Protein AF-A0A251RS53-F1 (afdb_monomer)

Radius of gyration: 24.75 Å; Cα contacts (8 Å, |Δi|>4): 491; chains: 1; bounding box: 45×50×76 Å

Sequence (347 aa):
MSHSVKIYDTCIGCTHCVRACPTDVLEMIPWDGCKAKQIASAPRTEDCVGCKRCESACPTDFLSVRVYLWHETTRSMGSLIFFLPHKGNRVIRWYTICICMLKLLLTTYAFCYHFQLDDPLIQLVEDYKWINFFYFRWKLGIDGLSLGPVLLTGFITTLATLAAWPVTRDSLLFHFLMLAMYSGQIGSFSSRDLLLFFIMWELELILVYLLLSMWGGKKRLYSATKFILYTAGGSIFLLMGVLGVGLYGSNEPTLNFETSVNQSYPVALEIIFYIGFLIAFAVKLSILPLHTWLPDTHGEAHYSTCMLLAGILLKMGAYGLIRINMELLPHAHSIFSPWLMVVGTIQ

Secondary structure (DSSP, 8-state):
-EEEEEE-S-----SHHHHT-TT---EEEE-TTSTTSEEEE-S-GGG-----HHHHT-TT--EEEEEEPPP-----TTTHHHHS-SS-HHHHHHHHHHHHHHHHHHHHHHHHHT--TT--S-EEEEEEEEETTTTEEEEEEE-HHHHHHHHHHHHHHHHHHHHTTT--TTHHHHHHHHHHHHHHHHHHHHB-BHHHHHHHHHHHHHHHHHHHHHH--TTHHHHHHHHHHHHHHHHHHHHHHHHHHHTSS-SS---BHHHHHTS---HHHHHHHHHHHHHHHHHHHT-TTTTTHHHHHHHHS-HHHHHHIIIIIHHHHHHHIIIIIIII-HHHHHHHHHHHHHHHHH-

Solvent-accessible surface area (backbone atoms only — not comparable to full-atom values): 18810 Å² total; per-residue (Å²): 121,55,46,49,76,48,67,65,82,82,52,73,45,73,64,49,32,42,75,43,35,93,66,66,36,44,46,81,42,85,32,86,85,27,95,57,44,27,34,77,42,61,90,45,40,85,67,51,82,69,80,51,45,30,31,76,45,32,96,76,68,47,44,46,75,45,71,45,78,80,88,81,91,68,101,47,88,60,54,57,58,79,71,48,77,90,85,41,73,67,58,57,52,53,51,51,44,51,50,33,48,51,49,36,52,51,53,51,49,45,50,72,75,74,50,64,89,87,54,91,59,74,38,82,68,43,79,43,84,70,40,80,91,70,59,40,48,52,30,37,33,39,36,84,78,29,48,59,60,45,53,49,45,34,52,52,50,35,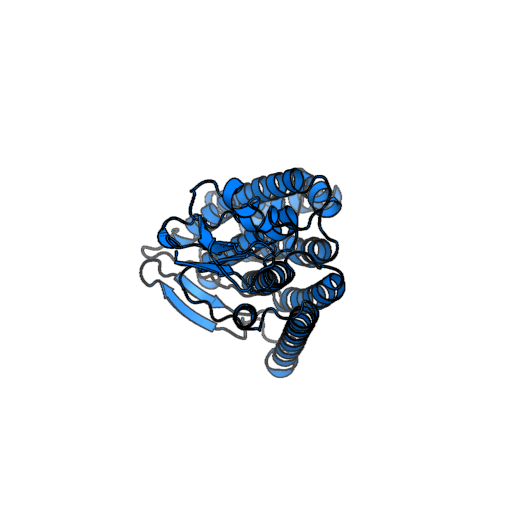52,22,53,59,63,42,65,82,60,70,77,64,40,68,60,54,54,45,41,53,49,53,32,52,50,18,54,46,40,40,52,24,37,45,14,49,62,52,26,49,53,21,51,50,53,28,51,56,36,51,37,53,52,24,49,74,57,24,50,94,58,12,61,62,29,26,54,48,39,50,53,51,47,53,58,19,43,52,32,35,50,51,30,45,51,51,58,17,54,53,96,46,99,61,52,50,45,40,45,76,63,50,45,75,49,90,68,59,68,73,59,36,40,53,38,42,52,28,39,46,48,23,25,30,37,50,49,38,39,89,85,50,32,74,49,52,64,50,38,56,73,21,30,37,69,34,57,31,47,47,46,68,67,39,54,33,50,52,17,51,50,43,42,48,56,49,38,44,60,49,32,48,71,44,34,66,70,47,45,66,58,52,51,54,55,62,72,76,107

Mean predicted aligned error: 12.7 Å

InterPro domains:
  IPR001750 NADH:quinone oxidoreductase/Mrp antiporter, transmembrane domain [PF00361] (191-346)
  IPR003918 NADH:ubiquinone oxidoreductase [PR01437] (197-216)
  IPR003918 NADH:ubiquinone oxidoreductase [PR01437] (227-251)
  IPR003918 NADH:ubiquinone oxidoreductase [PR01437] (299-323)
  IPR003918 NADH:ubiquinone oxidoreductase [PTHR43507] (77-347)
  IPR017491 Photosystem I protein PsaC [MF_01303] (1-81)
  IPR017491 Photosystem I protein PsaC [TIGR03048] (2-79)
  IPR017896 4Fe-4S ferredoxin-type, iron-sulphur binding domain [PS51379] (1-31)
  IPR017896 4Fe-4S ferredoxin-type, iron-sulphur binding domain [PS51379] (39-68)
  IPR017900 4Fe-4S ferredoxin, iron-sulphur binding, conserved site [PS00198] (48-59)

Nearest PDB structures (foldseek):
  7wg5-assembly1_D  TM=9.754E-01  e=1.021E-26  Arabidopsis thaliana
  7f9o-assembly1_O  TM=9.777E-01  e=3.824E-26  Hordeum vulgare subsp. spontaneum
  8qc1-assembly1_M  TM=9.518E-01  e=2.613E-14  Paracoccus denitrificans PD1222
  6z16-assembly1_d  TM=8.602E-01  e=1.342E-07  Anoxybacillus flavithermus WK1
  8e9h-assembly1_L  TM=8.439E-01  e=4.034E-07  Mycolicibacterium smegmatis MC2 155

Organism: Helianthus annuus (NCBI:txid4232)

Structure (mmCIF, N/CA/C/O backbone):
data_AF-A0A251RS53-F1
#
_entry.id   AF-A0A251RS53-F1
#
loop_
_atom_site.group_PDB
_atom_site.id
_atom_site.type_symbol
_atom_site.label_atom_id
_atom_site.label_alt_id
_atom_site.label_comp_id
_atom_site.label_asym_id
_atom_site.label_entity_id
_atom_site.label_seq_id
_atom_site.pdbx_PDB_ins_code
_atom_site.Cartn_x
_atom_site.Cartn_y
_atom_site.Cartn_z
_atom_site.occupancy
_atom_site.B_iso_or_equiv
_atom_site.auth_seq_id
_atom_site.auth_comp_id
_atom_site.auth_asym_id
_atom_site.auth_atom_id
_atom_site.pdbx_PDB_model_num
ATOM 1 N N . MET A 1 1 ? 4.124 21.639 23.884 1.00 52.28 1 MET A N 1
ATOM 2 C CA . MET A 1 1 ? 2.830 20.964 24.131 1.00 52.28 1 MET A CA 1
ATOM 3 C C . MET A 1 1 ? 2.092 21.805 25.153 1.00 52.28 1 MET A C 1
ATOM 5 O O . MET A 1 1 ? 2.733 22.213 26.109 1.00 52.28 1 MET A O 1
ATOM 9 N N . SER A 1 2 ? 0.819 22.146 24.944 1.00 48.88 2 SER A N 1
ATOM 10 C CA . SER A 1 2 ? 0.028 22.781 26.007 1.00 48.88 2 SER A CA 1
ATOM 11 C C . SER A 1 2 ? -0.882 21.731 26.635 1.00 48.88 2 SER A C 1
ATOM 13 O O . SER A 1 2 ? -1.549 20.963 25.936 1.00 48.88 2 SER A O 1
ATOM 15 N N . HIS A 1 3 ? -0.871 21.664 27.963 1.00 62.81 3 HIS A N 1
ATOM 16 C CA . HIS A 1 3 ? -1.687 20.737 28.73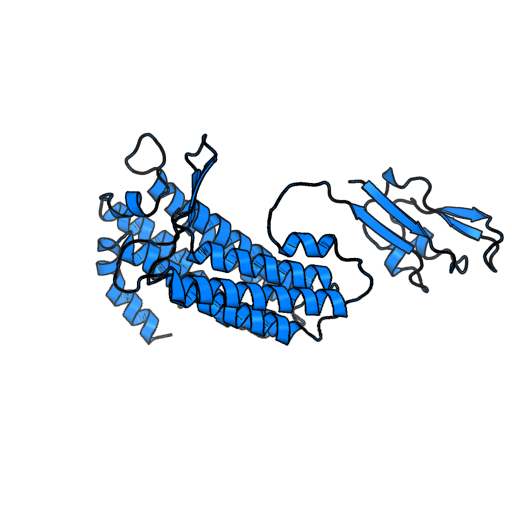4 1.00 62.81 3 HIS A CA 1
ATOM 17 C C . HIS A 1 3 ? -2.800 21.522 29.419 1.00 62.81 3 HIS A C 1
ATOM 19 O O . HIS A 1 3 ? -2.542 22.532 30.066 1.00 62.81 3 HIS A O 1
ATOM 25 N N . SER A 1 4 ? -4.047 21.074 29.280 1.00 64.00 4 SER A N 1
ATOM 26 C CA . SER A 1 4 ? -5.160 21.609 30.067 1.00 64.00 4 SER A CA 1
ATOM 27 C C . SER A 1 4 ? -5.698 20.512 30.968 1.00 64.00 4 SER A C 1
ATOM 29 O O . SER A 1 4 ? -6.183 19.491 30.467 1.00 64.00 4 SER A O 1
ATOM 31 N N . VAL A 1 5 ? -5.648 20.731 32.277 1.00 65.69 5 VAL A N 1
ATOM 32 C CA . VAL A 1 5 ? -6.309 19.873 33.258 1.00 65.69 5 VAL A CA 1
ATOM 33 C C . VAL A 1 5 ? -7.663 20.501 33.566 1.00 65.69 5 VAL A C 1
ATOM 35 O O . VAL A 1 5 ? -7.724 21.605 34.099 1.00 65.69 5 VAL A O 1
ATOM 38 N N . LYS A 1 6 ? -8.754 19.835 33.174 1.00 68.12 6 LYS A N 1
ATOM 39 C CA . LYS A 1 6 ? -10.113 20.268 33.529 1.00 68.12 6 LYS A CA 1
ATOM 40 C C . LYS A 1 6 ? -10.634 19.447 34.697 1.00 68.12 6 LYS A C 1
ATOM 42 O O . LYS A 1 6 ? -10.548 18.219 34.684 1.00 68.12 6 LYS A O 1
ATOM 47 N N . ILE A 1 7 ? -11.186 20.173 35.656 1.00 65.31 7 ILE A N 1
ATOM 48 C CA . ILE A 1 7 ? -11.676 19.729 36.956 1.00 65.31 7 ILE A CA 1
ATOM 49 C C . ILE A 1 7 ? -13.147 20.150 36.974 1.00 65.31 7 ILE A C 1
ATOM 51 O O . ILE A 1 7 ? -13.443 21.316 36.720 1.00 65.31 7 ILE A O 1
ATOM 55 N N . TYR A 1 8 ? -14.062 19.190 37.116 1.00 65.44 8 TYR A N 1
ATOM 56 C CA . TYR A 1 8 ? -15.508 19.455 37.095 1.00 65.44 8 TYR A CA 1
ATOM 57 C C . TYR A 1 8 ? -16.001 19.907 38.489 1.00 65.44 8 TYR A C 1
ATOM 59 O O . TYR A 1 8 ? -15.186 20.161 39.368 1.00 65.44 8 TYR A O 1
ATOM 67 N N . ASP A 1 9 ? -17.312 20.014 38.731 1.00 64.31 9 ASP A N 1
ATOM 68 C CA . ASP A 1 9 ? -17.852 20.385 40.060 1.00 64.31 9 ASP A CA 1
ATOM 69 C C . ASP A 1 9 ? -18.262 19.165 40.910 1.00 64.31 9 ASP A C 1
ATOM 71 O O . ASP A 1 9 ? -18.639 19.284 42.071 1.00 64.31 9 ASP A O 1
ATOM 75 N N . THR A 1 10 ? -18.163 17.953 40.357 1.00 66.88 10 THR A N 1
ATOM 76 C CA . THR A 1 10 ? -18.581 16.690 40.996 1.00 66.88 10 THR A CA 1
ATOM 77 C C . THR A 1 10 ? -17.500 16.049 41.878 1.00 66.88 10 THR A C 1
ATOM 79 O O . THR A 1 10 ? -17.530 14.843 42.129 1.00 66.88 10 THR A O 1
ATOM 82 N N . CYS A 1 11 ? -16.516 16.827 42.338 1.00 71.44 11 CYS A N 1
ATOM 83 C CA . CYS A 1 11 ? -15.416 16.312 43.151 1.00 71.44 11 CYS A CA 1
ATOM 84 C C . CYS A 1 11 ? -15.954 15.791 44.482 1.00 71.44 11 CYS A C 1
ATOM 86 O O . CYS A 1 11 ? -16.818 16.420 45.082 1.00 71.44 11 CYS A O 1
ATOM 88 N N . ILE A 1 12 ? -15.390 14.694 44.987 1.00 78.62 12 ILE A N 1
ATOM 89 C CA . ILE A 1 12 ? -15.683 14.186 46.339 1.00 78.62 12 ILE A CA 1
ATOM 90 C C . ILE A 1 12 ? -14.572 14.504 47.354 1.00 78.62 12 ILE A C 1
ATOM 92 O O . ILE A 1 12 ? -14.688 14.135 48.517 1.00 78.62 12 ILE A O 1
ATOM 96 N N . GLY A 1 13 ? -13.492 15.170 46.921 1.00 78.38 13 GLY A N 1
ATOM 97 C CA . GLY A 1 13 ? -12.364 15.592 47.764 1.00 78.38 13 GLY A CA 1
ATOM 98 C C . GLY A 1 13 ? -11.431 14.477 48.252 1.00 78.38 13 GLY A C 1
ATOM 99 O O . GLY A 1 13 ? -10.767 14.630 49.272 1.00 78.38 13 GLY A O 1
ATOM 100 N N . CYS A 1 14 ? -11.356 13.347 47.543 1.00 83.50 14 CYS A N 1
ATOM 101 C CA . CYS A 1 14 ? -10.359 12.303 47.808 1.00 83.50 14 CYS A CA 1
ATOM 102 C C . CYS A 1 14 ? -8.978 12.649 47.209 1.00 83.50 14 CYS A C 1
ATOM 104 O O . CYS A 1 14 ? -8.893 13.374 46.221 1.00 83.50 14 CYS A O 1
ATOM 106 N N . THR A 1 15 ? -7.896 12.050 47.720 1.00 86.81 15 THR A N 1
ATOM 107 C CA . THR A 1 15 ? -6.504 12.369 47.319 1.00 86.81 15 THR A CA 1
ATOM 108 C C . THR A 1 15 ? -5.893 11.428 46.268 1.00 86.81 15 THR A C 1
ATOM 110 O O . THR A 1 15 ? -4.706 11.529 45.960 1.00 86.81 15 THR A O 1
ATOM 113 N N . HIS A 1 16 ? -6.673 10.508 45.690 1.00 86.06 16 HIS A N 1
ATOM 114 C CA . HIS A 1 16 ? -6.159 9.478 44.772 1.00 86.06 16 HIS A CA 1
ATOM 115 C C . HIS A 1 16 ? -5.509 10.044 43.502 1.00 86.06 16 HIS A C 1
ATOM 117 O O . HIS A 1 16 ? -4.446 9.579 43.099 1.00 86.06 16 HIS A O 1
ATOM 123 N N . CYS A 1 17 ? -6.111 11.069 42.893 1.00 83.38 17 CYS A N 1
ATOM 124 C CA . CYS A 1 17 ? -5.587 11.695 41.677 1.00 83.38 17 CYS A CA 1
ATOM 125 C C . CYS A 1 17 ? -4.265 12.445 41.916 1.00 83.38 17 CYS A C 1
ATOM 127 O O . CYS A 1 17 ? -3.374 12.377 41.071 1.00 83.38 17 CYS A O 1
ATOM 129 N N . VAL A 1 18 ? -4.126 13.091 43.079 1.00 85.81 18 VAL A N 1
ATOM 130 C CA . VAL A 1 18 ? -2.899 13.774 43.519 1.00 85.81 18 VAL A CA 1
ATOM 131 C C . VAL A 1 18 ? -1.773 12.760 43.708 1.00 85.81 18 VAL A C 1
ATOM 133 O O . VAL A 1 18 ? -0.724 12.893 43.095 1.00 85.81 18 VAL A O 1
ATOM 136 N N . ARG A 1 19 ? -2.026 11.673 44.452 1.00 86.38 19 ARG A N 1
ATOM 137 C CA . ARG A 1 19 ? -1.026 10.616 44.705 1.00 86.38 19 ARG A CA 1
ATOM 138 C C . ARG A 1 19 ? -0.591 9.854 43.452 1.00 86.38 19 ARG A C 1
ATOM 140 O O . ARG A 1 19 ? 0.482 9.265 43.434 1.00 86.38 19 ARG A O 1
ATOM 147 N N . ALA A 1 20 ? -1.440 9.809 42.429 1.00 85.56 20 ALA A N 1
ATOM 148 C CA . ALA A 1 20 ? -1.143 9.133 41.171 1.00 85.56 20 ALA A CA 1
ATOM 149 C C . ALA A 1 20 ? -0.350 10.008 40.182 1.00 85.56 20 ALA A C 1
ATOM 151 O O . ALA A 1 20 ? 0.064 9.507 39.131 1.00 85.56 20 ALA A O 1
ATOM 152 N N . CYS A 1 21 ? -0.166 11.301 40.474 1.00 82.81 21 CYS A N 1
ATOM 153 C CA . CYS A 1 21 ? 0.574 12.217 39.618 1.00 82.81 21 CYS A CA 1
ATOM 154 C C . CYS A 1 21 ? 2.086 11.979 39.775 1.00 82.81 21 CYS A C 1
ATOM 156 O O . CYS A 1 21 ? 2.607 12.156 40.866 1.00 82.81 21 CYS A O 1
ATOM 158 N N . PRO A 1 22 ? 2.821 11.594 38.717 1.00 82.69 22 PRO A N 1
ATOM 159 C CA . PRO A 1 22 ? 4.264 11.359 38.819 1.00 82.69 22 PRO A CA 1
ATOM 160 C C . PRO A 1 22 ? 5.096 12.649 38.881 1.00 82.69 22 PRO A C 1
ATOM 162 O O . PRO A 1 22 ? 6.290 12.575 39.142 1.00 82.69 22 PRO A O 1
ATOM 165 N N . THR A 1 23 ? 4.494 13.803 38.582 1.00 82.94 23 THR A N 1
ATOM 166 C CA . THR A 1 23 ? 5.166 15.110 38.533 1.00 82.94 23 THR A CA 1
ATOM 167 C C . THR A 1 23 ? 4.591 16.118 39.529 1.00 82.94 23 THR A C 1
ATOM 169 O O . THR A 1 23 ? 4.883 17.302 39.413 1.00 82.94 23 THR A O 1
ATOM 172 N N . ASP A 1 24 ? 3.752 15.674 40.474 1.00 83.31 24 ASP A N 1
ATOM 173 C CA . ASP A 1 24 ? 3.152 16.514 41.528 1.00 83.31 24 ASP A CA 1
ATOM 174 C C . ASP A 1 24 ? 2.540 17.835 41.018 1.00 83.31 24 ASP A C 1
ATOM 176 O O . ASP A 1 24 ? 2.624 18.898 41.632 1.00 83.31 24 ASP A O 1
ATOM 180 N N . VAL A 1 25 ? 1.891 17.769 39.852 1.00 84.19 25 VAL A N 1
ATOM 181 C CA . VAL A 1 25 ? 1.201 18.912 39.225 1.00 84.19 25 VAL A CA 1
ATOM 182 C C . VAL A 1 25 ? -0.145 19.211 39.893 1.00 84.19 25 VAL A C 1
ATOM 184 O O . VAL A 1 25 ? -0.692 20.300 39.730 1.00 84.19 25 VAL A O 1
ATOM 187 N N . LEU A 1 26 ? -0.702 18.237 40.617 1.00 83.00 26 LEU A N 1
ATOM 188 C CA . LEU A 1 26 ? -2.010 18.323 41.259 1.00 83.00 26 LEU A CA 1
ATOM 189 C C . LEU A 1 26 ? -1.867 18.601 42.753 1.00 83.00 26 LEU A C 1
ATOM 191 O O . LEU A 1 26 ? -1.172 17.872 43.450 1.00 83.00 26 LEU A O 1
ATOM 195 N N . GLU A 1 27 ? -2.600 19.591 43.251 1.00 84.69 27 GLU A N 1
ATOM 196 C CA . GLU A 1 27 ? -2.614 19.986 44.662 1.00 84.69 27 GLU A CA 1
ATOM 197 C C . GLU A 1 27 ? -4.060 20.083 45.173 1.00 84.69 27 GLU A C 1
ATOM 199 O O . GLU A 1 27 ? -4.982 20.390 44.415 1.00 84.69 27 GLU A O 1
ATOM 204 N N . MET A 1 28 ? -4.287 19.793 46.459 1.00 85.38 28 MET A N 1
ATOM 205 C CA . MET A 1 28 ? -5.604 19.965 47.088 1.00 85.38 28 MET A CA 1
ATOM 206 C C . MET A 1 28 ? -5.751 21.401 47.597 1.00 85.38 28 MET A C 1
ATOM 208 O O . MET A 1 28 ? -4.940 21.854 48.402 1.00 85.38 28 MET A O 1
ATOM 212 N N . ILE A 1 29 ? -6.806 22.093 47.170 1.00 85.75 29 ILE A N 1
ATOM 213 C CA . ILE A 1 29 ? -7.121 23.476 47.553 1.00 85.75 29 ILE A CA 1
ATOM 214 C C . ILE A 1 29 ? -8.451 23.497 48.329 1.00 85.75 29 ILE A C 1
ATOM 216 O O . ILE A 1 29 ? -9.346 22.707 48.014 1.00 85.75 29 ILE A O 1
ATOM 220 N N . PRO A 1 30 ? -8.619 24.368 49.342 1.00 83.19 30 PRO A N 1
ATOM 221 C CA . PRO A 1 30 ? -9.903 24.559 50.018 1.00 83.19 30 PRO A CA 1
ATOM 222 C C . PRO A 1 30 ? -11.014 24.965 49.039 1.00 83.19 30 PRO A C 1
ATOM 224 O O . PRO A 1 30 ? -10.811 25.837 48.196 1.00 83.19 30 PRO A O 1
ATOM 227 N N . TRP A 1 31 ? -12.190 24.342 49.147 1.00 80.38 31 TRP A N 1
ATOM 228 C CA . TRP A 1 31 ? -13.336 24.631 48.277 1.00 80.38 31 TRP A CA 1
ATOM 229 C C . TRP A 1 31 ? -14.668 24.293 48.945 1.00 80.38 31 TRP A C 1
ATOM 231 O O . TRP A 1 31 ? -14.929 23.133 49.267 1.00 80.38 31 TRP A O 1
ATOM 241 N N . ASP A 1 32 ? -15.548 25.284 49.084 1.00 76.31 32 ASP A N 1
ATOM 242 C CA . ASP A 1 32 ? -16.815 25.143 49.817 1.00 76.31 32 ASP A CA 1
ATOM 243 C C . ASP A 1 32 ? -17.931 24.427 49.033 1.00 76.31 32 ASP A C 1
ATOM 245 O O . ASP A 1 32 ? -18.954 24.055 49.604 1.00 76.31 32 ASP A O 1
ATOM 249 N N . GLY A 1 33 ? -17.743 24.175 47.734 1.00 69.44 33 GLY A N 1
ATOM 250 C CA . GLY A 1 33 ? -18.737 23.511 46.876 1.00 69.44 33 GLY A CA 1
ATOM 251 C C . GLY A 1 33 ? -18.779 21.978 46.967 1.00 69.44 33 GLY A C 1
ATOM 252 O O . GLY A 1 33 ? -19.585 21.351 46.288 1.00 69.44 33 GLY A O 1
ATOM 253 N N . CYS A 1 34 ? -17.923 21.354 47.782 1.00 67.81 34 CYS A N 1
ATOM 254 C CA . CYS A 1 34 ? -17.818 19.899 47.922 1.00 67.81 34 CYS A CA 1
ATOM 255 C C . CYS A 1 34 ? -18.020 19.472 49.385 1.00 67.81 34 CYS A C 1
ATOM 257 O O . CYS A 1 34 ? -17.593 20.165 50.307 1.00 67.81 34 CYS A O 1
ATOM 259 N N . LYS A 1 35 ? -18.595 18.279 49.619 1.00 67.75 35 LYS A N 1
ATOM 260 C CA . LYS A 1 35 ? -18.780 17.706 50.972 1.00 67.75 35 LYS A CA 1
ATOM 261 C C . LYS A 1 35 ? -17.485 17.639 51.793 1.00 67.75 35 LYS A C 1
ATOM 263 O O . LYS A 1 35 ? -17.536 17.729 53.014 1.00 67.75 35 LYS A O 1
ATOM 268 N N . ALA A 1 36 ? -16.341 17.480 51.131 1.00 72.38 36 ALA A N 1
ATOM 269 C CA . ALA A 1 36 ? -15.030 17.369 51.765 1.00 72.38 36 ALA A CA 1
ATOM 270 C C . ALA A 1 36 ? -14.336 18.721 52.027 1.00 72.38 36 ALA A C 1
ATOM 272 O O . ALA A 1 36 ? -13.221 18.729 52.542 1.00 72.38 36 ALA A O 1
ATOM 273 N N . LYS A 1 37 ? -14.956 19.856 51.664 1.00 79.12 37 LYS A N 1
ATOM 274 C CA . LYS A 1 37 ? -14.382 21.215 51.761 1.00 79.12 37 LYS A CA 1
ATOM 275 C C . LYS A 1 37 ? -13.029 21.413 51.051 1.00 79.12 37 LYS A C 1
ATOM 277 O O . LYS A 1 37 ? -12.320 22.382 51.317 1.00 79.12 37 LYS A O 1
ATOM 282 N N . GLN A 1 38 ? -12.646 20.500 50.160 1.00 80.75 38 GLN A N 1
ATOM 283 C CA . GLN A 1 38 ? -11.409 20.552 49.382 1.00 80.75 38 GLN A CA 1
ATOM 284 C C . GLN A 1 38 ? -11.647 20.011 47.967 1.00 80.75 38 GLN A C 1
ATOM 286 O O . GLN A 1 38 ? -12.451 19.093 47.770 1.00 80.75 38 GLN A O 1
ATOM 291 N N . ILE A 1 39 ? -10.925 20.562 46.991 1.00 84.00 39 ILE A N 1
ATOM 292 C CA . ILE A 1 39 ? -10.951 20.171 45.577 1.00 84.00 39 ILE A CA 1
ATOM 293 C C . ILE A 1 39 ? -9.520 20.004 45.056 1.00 84.00 39 ILE A C 1
ATOM 295 O O . ILE A 1 39 ? -8.612 20.714 45.481 1.00 84.00 39 ILE A O 1
ATOM 299 N N . ALA A 1 40 ? -9.306 19.065 44.135 1.00 81.12 40 ALA A N 1
ATOM 300 C CA . ALA A 1 40 ? -8.040 18.986 43.412 1.00 81.12 40 ALA A CA 1
ATOM 301 C C . ALA A 1 40 ? -7.938 20.156 42.420 1.00 81.12 40 ALA A C 1
ATOM 303 O O . ALA A 1 40 ? -8.919 20.478 41.753 1.00 81.12 40 ALA A O 1
ATOM 304 N N . SER A 1 41 ? -6.757 20.758 42.301 1.00 81.25 41 SER A N 1
ATOM 305 C CA . SER A 1 41 ? -6.420 21.822 41.352 1.00 81.25 41 SER A CA 1
ATOM 306 C C . SER A 1 41 ? -5.073 21.541 40.689 1.00 81.25 41 SER A C 1
ATOM 308 O O . SER A 1 41 ? -4.249 20.819 41.243 1.00 81.25 41 SER A O 1
ATOM 310 N N . ALA A 1 42 ? -4.842 22.101 39.502 1.00 78.44 42 ALA A N 1
ATOM 311 C CA . ALA A 1 42 ? -3.588 21.972 38.761 1.00 78.44 42 ALA A CA 1
ATOM 312 C C . ALA A 1 42 ? -2.972 23.361 38.513 1.00 78.44 42 ALA A C 1
ATOM 314 O O . ALA A 1 42 ? -3.147 23.909 37.424 1.00 78.44 42 ALA A O 1
ATOM 315 N N . PRO A 1 43 ? -2.285 23.963 39.502 1.00 71.38 43 PRO A N 1
ATOM 316 C CA . PRO A 1 43 ? -1.717 25.305 39.364 1.00 71.38 43 PRO A CA 1
ATOM 317 C C . PRO A 1 43 ? -0.529 25.358 38.388 1.00 71.38 43 PRO A C 1
ATOM 319 O O . PRO A 1 43 ? -0.301 26.392 37.771 1.00 71.38 43 PRO A O 1
ATOM 322 N N . ARG A 1 44 ? 0.197 24.241 38.212 1.00 75.88 44 ARG A N 1
ATOM 323 C CA . ARG A 1 44 ? 1.392 24.125 37.353 1.00 75.88 44 ARG A CA 1
ATOM 324 C C . ARG A 1 44 ? 1.140 23.259 36.114 1.00 75.88 44 ARG A C 1
ATOM 326 O O . ARG A 1 44 ? 1.731 22.195 35.948 1.00 75.88 44 ARG A O 1
ATOM 333 N N . THR A 1 45 ? 0.230 23.665 35.227 1.00 74.06 45 THR A N 1
ATOM 334 C CA . THR A 1 45 ? -0.095 22.859 34.026 1.00 74.06 45 THR A CA 1
ATOM 335 C C . THR A 1 45 ? 1.070 22.694 33.046 1.00 74.06 45 THR A C 1
ATOM 337 O O . THR A 1 45 ? 1.039 21.785 32.219 1.00 74.06 45 THR A O 1
ATOM 340 N N . GLU A 1 46 ? 2.082 23.555 33.128 1.00 76.38 46 GLU A N 1
ATOM 341 C CA . GLU A 1 46 ? 3.298 23.518 32.307 1.00 76.38 46 GLU A CA 1
ATOM 342 C C . GLU A 1 46 ? 4.202 22.308 32.591 1.00 76.38 46 GLU A C 1
ATOM 344 O O . GLU A 1 46 ? 4.787 21.765 31.658 1.00 76.38 46 GLU A O 1
ATOM 349 N N . ASP A 1 47 ? 4.199 21.796 33.824 1.00 79.12 47 ASP A N 1
ATOM 350 C CA . ASP A 1 47 ? 4.979 20.617 34.238 1.00 79.12 47 ASP A CA 1
ATOM 351 C C . ASP A 1 47 ? 4.239 19.285 33.976 1.00 79.12 47 ASP A C 1
ATOM 353 O O . ASP A 1 47 ? 4.678 18.190 34.350 1.00 79.12 47 ASP A O 1
ATOM 357 N N . CYS A 1 48 ? 3.055 19.347 33.362 1.00 77.00 48 CYS A N 1
ATOM 358 C CA . CYS A 1 48 ? 2.235 18.172 33.102 1.00 77.00 48 CYS A CA 1
ATOM 359 C C . CYS A 1 48 ? 2.762 17.387 31.897 1.00 77.00 48 CYS A C 1
ATOM 361 O O . CYS A 1 48 ? 2.754 17.879 30.781 1.00 77.00 48 CYS A O 1
ATOM 363 N N . VAL A 1 49 ? 3.108 16.111 32.083 1.00 76.50 49 VAL A N 1
ATOM 364 C CA . VAL A 1 49 ? 3.598 15.240 30.988 1.00 76.50 49 VAL A CA 1
ATOM 365 C C . VAL A 1 49 ? 2.469 14.538 30.213 1.00 76.50 49 VAL A C 1
ATOM 367 O O . VAL A 1 49 ? 2.717 13.736 29.317 1.00 76.50 49 VAL A O 1
ATOM 370 N N . GLY A 1 50 ? 1.201 14.765 30.575 1.00 77.69 50 GLY A N 1
ATOM 371 C CA . GLY A 1 50 ? 0.054 14.183 29.864 1.00 77.69 50 GLY A CA 1
ATOM 372 C C . GLY A 1 50 ? -0.146 12.665 30.016 1.00 77.69 50 GLY A C 1
ATOM 373 O O . GLY A 1 50 ? -0.881 12.076 29.230 1.00 77.69 50 GLY A O 1
ATOM 374 N N . CYS A 1 51 ? 0.461 12.016 31.018 1.00 78.69 51 CYS A N 1
ATOM 375 C CA . CYS A 1 51 ? 0.457 10.549 31.187 1.00 78.69 51 CYS A CA 1
ATOM 376 C C . CYS A 1 51 ? -0.890 9.906 31.596 1.00 78.69 51 CYS A C 1
ATOM 378 O O . CYS A 1 51 ? -0.968 8.685 31.709 1.00 78.69 51 CYS A O 1
ATOM 380 N N . LYS A 1 52 ? -1.932 10.707 31.868 1.00 83.94 52 LYS A N 1
ATOM 381 C CA . LYS A 1 52 ? -3.302 10.291 32.255 1.00 83.94 52 LYS A CA 1
ATOM 382 C C . LYS A 1 52 ? -3.448 9.386 33.496 1.00 83.94 52 LYS A C 1
ATOM 384 O O . LYS A 1 52 ? -4.543 8.910 33.780 1.00 83.94 52 LYS A O 1
ATOM 389 N N . ARG A 1 53 ? -2.400 9.188 34.303 1.00 83.19 53 ARG A N 1
ATOM 390 C CA . ARG A 1 53 ? -2.483 8.374 35.537 1.00 83.19 53 ARG A CA 1
ATOM 391 C C . ARG A 1 53 ? -3.476 8.922 36.563 1.00 83.19 53 ARG A C 1
ATOM 393 O O . ARG A 1 53 ? -4.234 8.159 37.155 1.00 83.19 53 ARG A O 1
ATOM 400 N N . CYS A 1 54 ? -3.502 10.239 36.741 1.00 82.69 54 CYS A N 1
ATOM 401 C CA . CYS A 1 54 ? -4.431 10.922 37.640 1.00 82.69 54 CYS A CA 1
ATOM 402 C C . CYS A 1 54 ? -5.901 10.805 37.204 1.00 82.69 54 CYS A C 1
ATOM 404 O O . CYS A 1 54 ? -6.775 10.772 38.065 1.00 82.69 54 CYS A O 1
ATOM 406 N N . GLU A 1 55 ? -6.158 10.695 35.896 1.00 81.62 55 GLU A N 1
ATOM 407 C CA . GLU A 1 55 ? -7.481 10.417 35.322 1.00 81.62 55 GLU A CA 1
ATOM 408 C C . GLU A 1 55 ? -7.900 8.977 35.654 1.00 81.62 55 GLU A C 1
ATOM 410 O O . GLU A 1 55 ? -8.933 8.779 36.281 1.00 81.62 55 GLU A O 1
ATOM 415 N N . SER A 1 56 ? -7.039 7.983 35.398 1.00 81.25 56 SER A N 1
ATOM 416 C CA . SER A 1 56 ? -7.332 6.571 35.716 1.00 81.25 56 SER A CA 1
ATOM 417 C C . SER A 1 56 ? -7.452 6.247 37.212 1.00 81.25 56 SER A C 1
ATOM 419 O O . SER A 1 56 ? -8.064 5.251 37.583 1.00 81.25 56 SER A O 1
ATOM 421 N N . ALA A 1 57 ? -6.837 7.056 38.078 1.00 82.81 57 ALA A N 1
ATOM 422 C CA . ALA A 1 57 ? -6.887 6.878 39.527 1.00 82.81 57 ALA A CA 1
ATOM 423 C C . ALA A 1 57 ? -8.109 7.552 40.171 1.00 82.81 57 ALA A C 1
ATOM 425 O O . ALA A 1 57 ? -8.329 7.402 41.375 1.00 82.81 57 ALA A O 1
ATOM 426 N N . CYS A 1 58 ? -8.874 8.339 39.409 1.00 78.31 58 CYS A N 1
ATOM 427 C CA . CYS A 1 58 ? -10.035 9.038 39.926 1.00 78.31 58 CYS A CA 1
ATOM 428 C C . CYS A 1 58 ? -11.249 8.091 39.962 1.00 78.31 58 CYS A C 1
ATOM 430 O O . CYS A 1 58 ? -11.686 7.640 38.911 1.00 78.31 58 CYS A O 1
ATOM 432 N N . PRO A 1 59 ? -11.850 7.817 41.134 1.00 74.44 59 PRO A N 1
ATOM 433 C CA . PRO A 1 59 ? -12.979 6.886 41.235 1.00 74.44 59 PRO A CA 1
ATOM 434 C C . PRO A 1 59 ? -14.276 7.416 40.604 1.00 74.44 59 PRO A C 1
ATOM 436 O O . PRO A 1 59 ? -15.232 6.664 40.443 1.00 74.44 59 PRO A O 1
ATOM 439 N N . THR A 1 60 ? -14.333 8.711 40.288 1.00 74.19 60 THR A N 1
ATOM 440 C CA . THR A 1 60 ? -15.518 9.391 39.752 1.00 74.19 60 THR A CA 1
ATOM 441 C C . THR A 1 60 ? -15.280 10.008 38.369 1.00 74.19 60 THR A C 1
ATOM 443 O O . THR A 1 60 ? -16.089 10.831 37.947 1.00 74.19 60 THR A O 1
ATOM 446 N N . ASP A 1 61 ? -14.172 9.664 37.689 1.00 61.59 61 ASP A N 1
ATOM 447 C CA . ASP A 1 61 ? -13.782 10.183 36.358 1.00 61.59 61 ASP A CA 1
ATOM 448 C C . ASP A 1 61 ? -13.847 11.719 36.238 1.00 61.59 61 ASP A C 1
ATOM 450 O O . ASP A 1 61 ? -14.189 12.311 35.215 1.00 61.59 61 ASP A O 1
ATOM 454 N N . PHE A 1 62 ? -13.529 12.392 37.339 1.00 71.25 62 PHE A N 1
ATOM 455 C CA . PHE A 1 62 ? -13.741 13.823 37.524 1.00 71.25 62 PHE A CA 1
ATOM 456 C C . PHE A 1 62 ? -12.642 14.708 36.906 1.00 71.25 62 PHE A C 1
ATOM 458 O O . PHE A 1 62 ? -12.813 15.920 36.763 1.00 71.25 62 PHE A O 1
ATOM 465 N N . LEU A 1 63 ? -11.498 14.124 36.556 1.00 66.19 63 LEU A N 1
ATOM 466 C CA . LEU A 1 63 ? -10.327 14.851 36.086 1.00 66.19 63 LEU A CA 1
ATOM 467 C C . LEU A 1 63 ? -10.005 14.442 34.653 1.00 66.19 63 LEU A C 1
ATOM 469 O O . LEU A 1 63 ? -9.774 13.268 34.393 1.00 66.19 63 LEU A O 1
ATOM 473 N N . SER A 1 64 ? -9.945 15.411 33.737 1.00 70.88 64 SER A N 1
ATOM 474 C CA . SER A 1 64 ? -9.541 15.155 32.348 1.00 70.88 64 SER A CA 1
ATOM 475 C C . SER A 1 64 ? -8.249 15.894 32.016 1.00 70.88 64 SER A C 1
ATOM 477 O O . SER A 1 64 ? -8.181 17.124 32.115 1.00 70.88 64 SER A O 1
ATOM 479 N N . VAL A 1 65 ? -7.219 15.145 31.611 1.00 65.56 65 VAL A N 1
ATOM 480 C CA . VAL A 1 65 ? -5.951 15.714 31.136 1.00 65.56 65 VAL A CA 1
ATOM 481 C C . VAL A 1 65 ? -5.972 15.751 29.613 1.00 65.56 65 VAL A C 1
ATOM 483 O O . VAL A 1 65 ? -5.961 14.718 28.941 1.00 65.56 65 VAL A O 1
ATOM 486 N N . ARG A 1 66 ? -5.998 16.960 29.049 1.00 52.34 66 ARG A N 1
ATOM 487 C CA . ARG A 1 66 ? -5.973 17.188 27.599 1.00 52.34 66 ARG A CA 1
ATOM 488 C C . ARG A 1 66 ? -4.580 17.634 27.168 1.00 52.34 66 ARG A C 1
ATOM 490 O O . ARG A 1 66 ? -4.078 18.633 27.672 1.00 52.34 66 ARG A O 1
ATOM 497 N N . VAL A 1 67 ? -3.977 16.890 26.244 1.00 51.84 67 VAL A N 1
ATOM 498 C CA . VAL A 1 67 ? -2.694 17.218 25.608 1.00 51.84 67 VAL A CA 1
ATOM 499 C C . VAL A 1 67 ? -2.995 17.798 24.231 1.00 51.84 67 VAL A C 1
ATOM 501 O O . VAL A 1 67 ? -3.530 17.087 23.381 1.00 51.84 67 VAL A O 1
ATOM 504 N N . TYR A 1 68 ? -2.680 19.072 24.005 1.00 43.44 68 TYR A N 1
ATOM 505 C CA . TYR A 1 68 ? -2.757 19.667 22.673 1.00 43.44 68 TYR A CA 1
ATOM 506 C C . TYR A 1 68 ? -1.397 19.506 21.987 1.00 43.44 68 TYR A C 1
ATOM 508 O O . TYR A 1 68 ? -0.408 20.163 22.337 1.00 43.44 68 TYR A O 1
ATOM 516 N N . LEU A 1 69 ? -1.347 18.586 21.023 1.00 36.34 69 LEU A N 1
ATOM 517 C CA . LEU A 1 69 ? -0.264 18.511 20.048 1.00 36.34 69 LEU A CA 1
ATOM 518 C C . LEU A 1 69 ? -0.451 19.667 19.062 1.00 36.34 69 LEU A C 1
ATOM 520 O O . LEU A 1 69 ? -1.536 19.847 18.510 1.00 36.34 69 LEU A O 1
ATOM 524 N N . TRP A 1 70 ? 0.586 20.492 18.925 1.00 33.75 70 TRP A N 1
ATOM 525 C CA . TRP A 1 70 ? 0.568 21.640 18.030 1.00 33.75 70 TRP A CA 1
ATOM 526 C C . TRP A 1 70 ? 0.438 21.204 16.566 1.00 33.75 70 TRP A C 1
ATOM 528 O O . TRP A 1 70 ? 0.838 20.118 16.162 1.00 33.75 70 TRP A O 1
ATOM 538 N N . HIS A 1 71 ? -0.193 22.112 15.840 1.00 39.62 71 HIS A N 1
ATOM 539 C CA . HIS A 1 71 ? -0.732 22.077 14.494 1.00 39.62 71 HIS A CA 1
ATOM 540 C C . HIS A 1 71 ? 0.311 21.766 13.408 1.00 39.62 71 HIS A C 1
ATOM 542 O O . HIS A 1 71 ? 1.322 22.453 13.345 1.00 39.62 71 HIS A O 1
ATOM 548 N N . GLU A 1 72 ? 0.001 20.855 12.479 1.00 35.53 72 GLU A N 1
ATOM 549 C CA . GLU A 1 72 ? 0.400 21.013 11.077 1.00 35.53 72 GLU A CA 1
ATOM 550 C C . GLU A 1 72 ? -0.552 20.270 10.123 1.00 35.53 72 GLU A C 1
ATOM 552 O O . GLU A 1 72 ? -1.123 19.220 10.410 1.00 35.53 72 GLU A O 1
ATOM 557 N N . THR A 1 73 ? -0.796 20.939 9.007 1.00 38.72 73 THR A N 1
ATOM 558 C CA . THR A 1 73 ? -1.825 20.780 7.978 1.00 38.72 73 THR A CA 1
ATOM 559 C C . THR A 1 73 ? -1.930 19.404 7.323 1.00 38.72 73 THR A C 1
ATOM 561 O O . THR A 1 73 ? -0.982 18.942 6.705 1.00 38.72 73 THR A O 1
ATOM 564 N N . THR A 1 74 ? -3.142 18.840 7.263 1.00 35.19 74 THR A N 1
ATOM 565 C CA . THR A 1 74 ? -3.539 17.901 6.195 1.00 35.19 74 THR A CA 1
ATOM 566 C C . THR A 1 74 ? -5.021 18.064 5.853 1.00 35.19 74 THR A C 1
ATOM 568 O O . THR A 1 74 ? -5.926 17.772 6.637 1.00 35.19 74 THR A O 1
ATOM 571 N N . ARG A 1 75 ? -5.268 18.567 4.639 1.00 38.47 75 ARG A N 1
ATOM 572 C CA . ARG A 1 75 ? -6.584 18.652 3.997 1.00 38.47 75 ARG A CA 1
ATOM 573 C C . ARG A 1 75 ? -7.058 17.243 3.633 1.00 38.47 75 ARG A C 1
ATOM 575 O O . ARG A 1 75 ? -6.874 16.774 2.520 1.00 38.47 75 ARG A O 1
ATOM 582 N N . SER A 1 76 ? -7.680 16.573 4.589 1.00 44.94 76 SER A N 1
ATOM 583 C CA . SER A 1 76 ? -8.494 15.376 4.382 1.00 44.94 76 SER A CA 1
ATOM 584 C C . SER A 1 76 ? -9.793 15.582 5.154 1.00 44.94 76 SER A C 1
ATOM 586 O O . SER A 1 76 ? -9.764 16.052 6.290 1.00 44.94 76 SER A O 1
ATOM 588 N N . MET A 1 77 ? -10.944 15.234 4.571 1.00 45.19 77 MET A N 1
ATOM 589 C CA . MET A 1 77 ? -12.264 15.327 5.228 1.00 45.19 77 MET A CA 1
ATOM 590 C C . MET A 1 77 ? -12.342 14.527 6.551 1.00 45.19 77 MET A C 1
ATOM 592 O O . MET A 1 77 ? -13.265 14.727 7.339 1.00 45.19 77 MET A O 1
ATOM 596 N N . GLY A 1 78 ? -11.359 13.662 6.837 1.00 42.12 78 GLY A N 1
ATOM 597 C CA . GLY A 1 78 ? -11.184 13.014 8.140 1.00 42.12 78 GLY A CA 1
ATOM 598 C C . GLY A 1 78 ? -10.697 13.949 9.258 1.00 42.12 78 GLY A C 1
ATOM 599 O O . GLY A 1 78 ? -10.996 13.700 10.419 1.00 42.12 78 GLY A O 1
ATOM 600 N N . SER A 1 79 ? -10.024 15.061 8.939 1.00 47.94 79 SER A N 1
ATOM 601 C CA . SER A 1 79 ? -9.542 16.057 9.918 1.00 47.94 79 SER A CA 1
ATOM 602 C C . SER A 1 79 ? -10.688 16.783 10.642 1.00 47.94 79 SER A C 1
ATOM 604 O O . SER A 1 79 ? -10.594 17.100 11.828 1.00 47.94 79 SER A O 1
ATOM 606 N N . LEU A 1 80 ? -11.839 16.931 9.976 1.00 51.19 80 LEU A N 1
ATOM 607 C CA . LEU A 1 80 ? -13.060 17.479 10.576 1.00 51.19 80 LEU A CA 1
ATOM 608 C C . LEU A 1 80 ? -13.612 16.613 11.727 1.00 51.19 80 LEU A C 1
ATOM 610 O O . LEU A 1 80 ? -14.401 17.110 12.528 1.00 51.19 80 LEU A O 1
ATOM 614 N N . ILE A 1 81 ? -13.155 15.361 11.883 1.00 55.69 81 ILE A N 1
ATOM 615 C CA . ILE A 1 81 ? -13.518 14.512 13.033 1.00 55.69 81 ILE A CA 1
ATOM 616 C C . ILE A 1 81 ? -13.008 15.099 14.341 1.00 55.69 81 ILE A C 1
ATOM 618 O O . ILE A 1 81 ? -13.703 15.018 15.352 1.00 55.69 81 ILE A O 1
ATOM 622 N N . PHE A 1 82 ? -11.829 15.724 14.331 1.00 54.12 82 PHE A N 1
ATOM 623 C CA . PHE A 1 82 ? -11.284 16.359 15.530 1.00 54.12 82 PHE A CA 1
ATOM 624 C C . PHE A 1 82 ? -12.064 17.615 15.934 1.00 54.12 82 PHE A C 1
ATOM 626 O O . PHE A 1 82 ? -12.052 17.983 17.107 1.00 54.12 82 PHE A O 1
ATOM 633 N N . PHE A 1 83 ? -12.787 18.231 14.993 1.00 55.19 83 PHE A N 1
ATOM 634 C CA . PHE A 1 83 ? -13.680 19.362 15.251 1.00 55.19 83 PHE A CA 1
ATOM 635 C C . PHE A 1 83 ? -15.087 18.945 15.704 1.00 55.19 83 PHE A C 1
ATOM 637 O O . PHE A 1 83 ? -15.843 19.795 16.179 1.00 55.19 83 PHE A O 1
ATOM 644 N N . LEU A 1 84 ? -15.458 17.662 15.606 1.00 54.62 84 LEU A N 1
ATOM 645 C CA . LEU A 1 84 ? -16.749 17.199 16.112 1.00 54.62 84 LEU A CA 1
ATOM 646 C C . LEU A 1 84 ? -16.756 17.218 17.649 1.00 54.62 84 LEU A C 1
ATOM 648 O O . LEU A 1 84 ? -15.824 16.712 18.285 1.00 54.62 84 LEU A O 1
ATOM 652 N N . PRO A 1 85 ? -17.817 17.754 18.282 1.00 52.31 85 PRO A N 1
ATOM 653 C CA . PRO A 1 85 ? -17.936 17.735 19.729 1.00 52.31 85 PRO A CA 1
ATOM 654 C C . PRO A 1 85 ? -17.884 16.285 20.220 1.00 52.31 85 PRO A C 1
ATOM 656 O O . PRO A 1 85 ? -18.672 15.444 19.793 1.00 52.31 85 PRO A O 1
ATOM 659 N N . HIS A 1 86 ? -16.981 16.004 21.165 1.00 54.16 86 HIS A N 1
ATOM 660 C CA . HIS A 1 86 ? -16.701 14.674 21.734 1.00 54.16 86 HIS A CA 1
ATOM 661 C C . HIS A 1 86 ? -17.891 14.041 22.501 1.00 54.16 86 HIS A C 1
ATOM 663 O O . HIS A 1 86 ? -17.724 13.096 23.264 1.00 54.16 86 HIS A O 1
ATOM 669 N N . LYS A 1 87 ? -19.111 14.567 22.337 1.00 49.00 87 LYS A N 1
ATOM 670 C CA . LYS A 1 87 ? -20.313 14.223 23.106 1.00 49.00 87 LYS A CA 1
ATOM 671 C C . LYS A 1 87 ? -21.078 12.996 22.586 1.00 49.00 87 LYS A C 1
ATOM 673 O O . LYS A 1 87 ? -22.227 12.797 22.968 1.00 49.00 87 LYS A O 1
ATOM 678 N N . GLY A 1 88 ? -20.464 12.118 21.788 1.00 61.97 88 GLY A N 1
ATOM 679 C CA . GLY A 1 88 ? -21.058 10.799 21.559 1.00 61.97 88 GLY A CA 1
ATOM 680 C C . GLY A 1 88 ? -20.376 9.918 20.520 1.00 61.97 88 GLY A C 1
ATOM 681 O O . GLY A 1 88 ? -20.278 10.281 19.349 1.00 61.97 88 GLY A O 1
ATOM 682 N N . ASN A 1 89 ? -20.060 8.681 20.923 1.00 74.56 89 ASN A N 1
ATOM 683 C CA . ASN A 1 89 ? -19.613 7.597 20.036 1.00 74.56 89 ASN A CA 1
ATOM 684 C C . ASN A 1 89 ? -20.550 7.398 18.830 1.00 74.56 89 ASN A C 1
ATOM 686 O O . ASN A 1 89 ? -20.102 7.032 17.749 1.00 74.56 89 ASN A O 1
ATOM 690 N N . ARG A 1 90 ? -21.853 7.671 18.992 1.00 82.25 90 ARG A N 1
ATOM 691 C CA . ARG A 1 90 ? -22.853 7.556 17.921 1.00 82.25 90 ARG A CA 1
ATOM 692 C C . ARG A 1 90 ? -22.635 8.573 16.792 1.00 82.25 90 ARG A C 1
ATOM 694 O O . ARG A 1 90 ? -22.793 8.201 15.636 1.00 82.25 90 ARG A O 1
ATOM 701 N N . VAL A 1 91 ? -22.260 9.817 17.106 1.00 86.50 91 VAL A N 1
ATOM 702 C CA . VAL A 1 91 ? -22.053 10.871 16.094 1.00 86.50 91 VAL A CA 1
ATOM 703 C C . VAL A 1 91 ? -20.836 10.546 15.231 1.00 86.50 91 VAL A C 1
ATOM 705 O O . VAL A 1 91 ? -20.925 10.602 14.011 1.00 86.50 91 VAL A O 1
ATOM 708 N N . ILE A 1 92 ? -19.732 10.128 15.859 1.00 85.69 92 ILE A N 1
ATOM 709 C CA . ILE A 1 92 ? -18.485 9.765 15.166 1.00 85.69 92 ILE A CA 1
ATOM 710 C C . ILE A 1 92 ? -18.719 8.594 14.201 1.00 85.69 92 ILE A C 1
ATOM 712 O O . ILE A 1 92 ? -18.310 8.661 13.044 1.00 85.69 92 ILE A O 1
ATOM 716 N N . ARG A 1 93 ? -19.434 7.553 14.648 1.00 86.25 93 ARG A N 1
ATOM 717 C CA . ARG A 1 93 ? -19.766 6.384 13.815 1.00 86.25 93 ARG A CA 1
ATOM 718 C C . ARG A 1 93 ? -20.561 6.782 12.574 1.00 86.25 93 ARG A C 1
ATOM 720 O O . ARG A 1 93 ? -20.130 6.505 11.458 1.00 86.25 93 ARG A O 1
ATOM 727 N N . TRP A 1 94 ? -21.679 7.486 12.757 1.00 89.25 94 TRP A N 1
ATOM 728 C CA . TRP A 1 94 ? -22.497 7.948 11.631 1.00 89.25 94 TRP A CA 1
ATOM 729 C C . TRP A 1 94 ? -21.716 8.858 10.691 1.00 89.25 94 TRP A C 1
ATOM 731 O O . TRP A 1 94 ? -21.793 8.681 9.481 1.00 89.25 94 TRP A O 1
ATOM 741 N N . TYR A 1 95 ? -20.915 9.772 11.235 1.00 89.31 95 TYR A N 1
ATOM 742 C CA . TYR A 1 95 ? -20.069 10.649 10.436 1.00 89.31 95 TYR A CA 1
ATOM 743 C C . TYR A 1 95 ? -19.125 9.856 9.524 1.00 89.31 95 TYR A C 1
ATOM 745 O O . TYR A 1 95 ? -19.051 10.124 8.326 1.00 89.31 95 TYR A O 1
ATOM 753 N N . THR A 1 96 ? -18.442 8.844 10.062 1.00 90.50 96 THR A N 1
ATOM 754 C CA . THR A 1 96 ? -17.509 8.035 9.264 1.00 90.50 96 THR A CA 1
ATOM 755 C C . THR A 1 96 ? -18.191 7.215 8.185 1.00 90.50 96 THR A C 1
ATOM 757 O O . THR A 1 96 ? -17.716 7.206 7.054 1.00 90.50 96 THR A O 1
ATOM 760 N N . ILE A 1 97 ? -19.339 6.608 8.496 1.00 91.44 97 ILE A N 1
ATOM 761 C CA . ILE A 1 97 ? -20.132 5.855 7.522 1.00 91.44 97 ILE A CA 1
ATOM 762 C C . ILE A 1 97 ? -20.610 6.789 6.406 1.00 91.44 97 ILE A C 1
ATOM 764 O O . ILE A 1 97 ? -20.460 6.461 5.231 1.00 91.44 97 ILE A O 1
ATOM 768 N N . CYS A 1 98 ? -21.118 7.976 6.754 1.00 92.50 98 CYS A N 1
ATOM 769 C CA . CYS A 1 98 ? -21.547 8.974 5.776 1.00 92.50 98 CYS A CA 1
ATOM 770 C C . CYS A 1 98 ? -20.395 9.422 4.870 1.00 92.50 98 CYS A C 1
ATOM 772 O O . CYS A 1 98 ? -20.594 9.542 3.665 1.00 92.50 98 CYS A O 1
ATOM 774 N N . ILE A 1 99 ? -19.188 9.629 5.410 1.00 91.38 99 ILE A N 1
ATOM 775 C CA . ILE A 1 99 ? -18.018 9.973 4.590 1.00 91.38 99 ILE A CA 1
ATOM 776 C C . ILE A 1 99 ? -17.615 8.833 3.665 1.00 91.38 99 ILE A C 1
ATOM 778 O O . ILE A 1 99 ? -17.352 9.090 2.492 1.00 91.38 99 ILE A O 1
ATOM 782 N N . CYS A 1 100 ? -17.550 7.597 4.162 1.00 91.69 100 CYS A N 1
ATOM 783 C CA . CYS A 1 100 ? -17.191 6.447 3.337 1.00 91.69 100 CYS A CA 1
ATOM 784 C C . CYS A 1 100 ? -18.200 6.249 2.200 1.00 91.69 100 CYS A C 1
ATOM 786 O O . CYS A 1 100 ? -17.793 6.150 1.044 1.00 91.69 100 CYS A O 1
ATOM 788 N N . MET A 1 101 ? -19.500 6.321 2.505 1.00 93.00 101 MET A N 1
ATOM 789 C CA . MET A 1 101 ? -20.571 6.255 1.506 1.00 93.00 101 MET A CA 1
ATOM 790 C C . MET A 1 101 ? -20.485 7.398 0.496 1.00 93.00 101 MET A C 1
ATOM 792 O O . MET A 1 101 ? -20.523 7.154 -0.706 1.00 93.00 101 MET A O 1
ATOM 796 N N . LEU A 1 102 ? -20.312 8.639 0.958 1.00 92.50 102 LEU A N 1
ATOM 797 C CA . LEU A 1 102 ? -20.161 9.797 0.077 1.00 92.50 102 LEU A CA 1
ATOM 798 C C . LEU A 1 102 ? -18.953 9.633 -0.850 1.00 92.50 102 LEU A C 1
ATOM 800 O O . LEU A 1 102 ? -19.054 9.898 -2.043 1.00 92.50 102 LEU A O 1
ATOM 804 N N . LYS A 1 10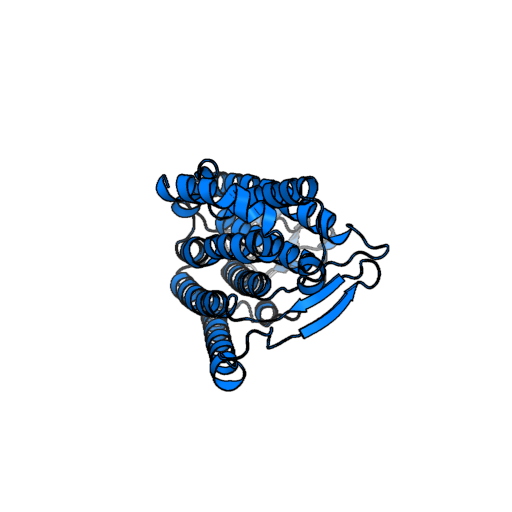3 ? -17.814 9.178 -0.321 1.00 89.06 103 LYS A N 1
ATOM 805 C CA . LYS A 1 103 ? -16.601 8.947 -1.110 1.00 89.06 103 LYS A CA 1
ATOM 806 C C . LYS A 1 103 ? -16.793 7.832 -2.130 1.00 89.06 103 LYS A C 1
ATOM 808 O O . LYS A 1 103 ? -16.375 8.022 -3.262 1.00 89.06 103 LYS A O 1
ATOM 813 N N . LEU A 1 104 ? -17.433 6.725 -1.758 1.00 91.19 104 LEU A N 1
ATOM 814 C CA . LEU A 1 104 ? -17.750 5.629 -2.675 1.00 91.19 104 LEU A CA 1
ATOM 815 C C . LEU A 1 104 ? -18.697 6.082 -3.799 1.00 91.19 104 LEU A C 1
ATOM 817 O O . LEU A 1 104 ? -18.487 5.748 -4.963 1.00 91.19 104 LEU A O 1
ATOM 821 N N . LEU A 1 105 ? -19.720 6.875 -3.474 1.00 92.44 105 LEU A N 1
ATOM 822 C CA . LEU A 1 105 ? -20.624 7.451 -4.473 1.00 92.44 105 LEU A CA 1
ATOM 823 C C . LEU A 1 105 ? -19.892 8.422 -5.405 1.00 92.44 105 LEU A C 1
ATOM 825 O O . LEU A 1 105 ? -20.128 8.425 -6.606 1.00 92.44 105 LEU A O 1
ATOM 829 N N . LEU A 1 106 ? -18.972 9.224 -4.871 1.00 88.25 106 LEU A N 1
ATOM 830 C CA . LEU A 1 106 ? -18.227 10.198 -5.663 1.00 88.25 106 LEU A CA 1
ATOM 831 C C . LEU A 1 106 ? -17.189 9.525 -6.574 1.00 88.25 106 LEU A C 1
ATOM 833 O O . LEU A 1 106 ? -17.038 9.941 -7.720 1.00 88.25 106 LEU A O 1
ATOM 837 N N . THR A 1 107 ? -16.518 8.462 -6.114 1.00 86.75 107 THR A N 1
ATOM 838 C CA . THR A 1 107 ? -15.595 7.680 -6.956 1.00 86.75 107 THR A CA 1
ATOM 839 C C . THR A 1 107 ? -16.334 6.902 -8.040 1.00 86.75 107 THR A C 1
ATOM 841 O O . THR A 1 107 ? -15.919 6.930 -9.194 1.00 86.75 107 THR A O 1
ATOM 844 N N . THR A 1 108 ? -17.461 6.265 -7.709 1.00 89.81 108 THR A N 1
ATOM 845 C CA . THR A 1 108 ? -18.300 5.581 -8.710 1.00 89.81 108 THR A CA 1
ATOM 846 C C . THR A 1 108 ? -18.878 6.558 -9.730 1.00 89.81 108 THR A C 1
ATOM 848 O O . THR A 1 108 ? -18.825 6.277 -10.924 1.00 89.81 108 THR A O 1
ATOM 851 N N . TYR A 1 109 ? -19.345 7.733 -9.296 1.00 90.50 109 TYR A N 1
ATOM 852 C CA . TYR A 1 109 ? -19.782 8.803 -10.193 1.00 90.50 109 TYR A CA 1
ATOM 853 C C . TYR A 1 109 ? -18.655 9.249 -11.135 1.00 90.50 109 TYR A C 1
ATOM 855 O O . TYR A 1 109 ? -18.853 9.294 -12.348 1.00 90.50 109 TYR A O 1
ATOM 863 N N . ALA A 1 110 ? -17.459 9.518 -10.601 1.00 85.00 110 ALA A N 1
ATOM 864 C CA . ALA A 1 110 ? -16.311 9.911 -11.413 1.00 85.00 110 ALA A CA 1
ATOM 865 C C . ALA A 1 110 ? -15.975 8.852 -12.475 1.00 85.00 110 ALA A C 1
ATOM 867 O O . ALA A 1 110 ? -15.757 9.199 -13.631 1.00 85.00 110 ALA A O 1
ATOM 868 N N . PHE A 1 111 ? -16.010 7.565 -12.126 1.00 86.06 111 PHE A N 1
ATOM 869 C CA . PHE A 1 111 ? -15.733 6.497 -13.088 1.00 86.06 111 PHE A CA 1
ATOM 870 C C . PHE A 1 111 ? -16.850 6.266 -14.107 1.00 86.06 111 PHE A C 1
ATOM 872 O O . PHE A 1 111 ? -16.557 5.893 -15.233 1.00 86.06 111 PHE A O 1
ATOM 879 N N . CYS A 1 112 ? -18.116 6.517 -13.768 1.00 87.94 112 CYS A N 1
ATOM 880 C CA . CYS A 1 112 ? -19.206 6.353 -14.734 1.00 87.94 112 CYS A CA 1
ATOM 881 C C . CYS A 1 112 ? -19.256 7.478 -15.779 1.00 87.94 112 CYS A C 1
ATOM 883 O O . CYS A 1 112 ? -19.647 7.225 -16.913 1.00 87.94 112 CYS A O 1
ATOM 885 N N . TYR A 1 113 ? -18.905 8.714 -15.400 1.00 85.88 113 TYR A N 1
ATOM 886 C CA . TYR A 1 113 ? -19.090 9.892 -16.262 1.00 85.88 113 TYR A CA 1
ATOM 887 C C . TYR A 1 113 ? -17.796 10.478 -16.829 1.00 85.88 113 TYR A C 1
ATOM 889 O O . TYR A 1 113 ? -17.831 11.084 -17.897 1.00 85.88 113 TYR A O 1
ATOM 897 N N . HIS A 1 114 ? -16.673 10.337 -16.123 1.00 80.38 114 HIS A N 1
ATOM 898 C CA . HIS A 1 114 ? -15.402 10.951 -16.515 1.00 80.38 114 HIS A CA 1
ATOM 899 C C . HIS A 1 114 ? -14.339 9.944 -16.957 1.00 80.38 114 HIS A C 1
ATOM 901 O O . HIS A 1 114 ? -13.303 10.381 -17.451 1.00 80.38 114 HIS A O 1
ATOM 907 N N . PHE A 1 115 ? -14.563 8.637 -16.784 1.00 81.06 115 PHE A N 1
ATOM 908 C CA . PHE A 1 115 ? -13.601 7.615 -17.185 1.00 81.06 115 PHE A CA 1
ATOM 909 C C . PHE A 1 115 ? -14.027 6.942 -18.493 1.00 81.06 115 PHE A C 1
ATOM 911 O O . PHE A 1 115 ? -15.103 6.352 -18.579 1.00 81.06 115 PHE A O 1
ATOM 918 N N . GLN A 1 116 ? -13.173 7.022 -19.509 1.00 84.94 116 GLN A N 1
ATOM 919 C CA . GLN A 1 116 ? -13.366 6.364 -20.800 1.00 84.94 116 GLN A CA 1
ATOM 920 C C . GLN A 1 116 ? -12.633 5.020 -20.782 1.00 84.94 116 GLN A C 1
ATOM 922 O O . GLN A 1 116 ? -11.411 4.984 -20.690 1.00 84.94 116 GLN A O 1
ATOM 927 N N . LEU A 1 117 ? -13.369 3.904 -20.843 1.00 78.50 117 LEU A N 1
ATOM 928 C CA . LEU A 1 117 ? -12.778 2.557 -20.770 1.00 78.50 117 LEU A CA 1
ATOM 929 C C . LEU A 1 117 ? -11.934 2.192 -22.001 1.00 78.50 117 LEU A C 1
ATOM 931 O O . LEU A 1 117 ? -11.070 1.325 -21.902 1.00 78.50 117 LEU A O 1
ATOM 935 N N . ASP A 1 118 ? -12.186 2.845 -23.136 1.00 76.38 118 ASP A N 1
ATOM 936 C CA . ASP A 1 118 ? -11.548 2.525 -24.415 1.00 76.38 118 ASP A CA 1
ATOM 937 C C . ASP A 1 118 ? -10.147 3.145 -24.564 1.00 76.38 118 ASP A C 1
ATOM 939 O O . ASP A 1 118 ? -9.358 2.692 -25.395 1.00 76.38 118 ASP A O 1
ATOM 943 N N . ASP A 1 119 ? -9.807 4.146 -23.744 1.00 73.44 119 ASP A N 1
ATOM 944 C CA . ASP A 1 119 ? -8.516 4.829 -23.806 1.00 73.44 119 ASP A CA 1
ATOM 945 C C . ASP A 1 119 ? -7.488 4.194 -22.851 1.00 73.44 119 ASP A C 1
ATOM 947 O O . ASP A 1 119 ? -7.686 4.204 -21.633 1.00 73.44 119 ASP A O 1
ATOM 951 N N . PRO A 1 120 ? -6.335 3.708 -23.357 1.00 70.31 120 PRO A N 1
ATOM 952 C CA . PRO A 1 120 ? -5.292 3.092 -22.530 1.00 70.31 120 PRO A CA 1
ATOM 953 C C . PRO A 1 120 ? -4.459 4.113 -21.735 1.00 70.31 120 PRO A C 1
ATOM 955 O O . PRO A 1 120 ? -3.580 3.730 -20.962 1.00 70.31 120 PRO A O 1
ATOM 958 N N . LEU A 1 121 ? -4.685 5.412 -21.949 1.00 75.81 121 LEU A N 1
ATOM 959 C CA . LEU A 1 121 ? -3.952 6.487 -21.287 1.00 75.81 121 LEU A CA 1
ATOM 960 C C . LEU A 1 121 ? -4.399 6.670 -19.833 1.00 75.81 121 LEU A C 1
ATOM 962 O O . LEU A 1 121 ? -5.526 6.360 -19.453 1.00 75.81 121 LEU A O 1
ATOM 966 N N . ILE A 1 122 ? -3.502 7.223 -19.014 1.00 78.75 122 ILE A N 1
ATOM 967 C CA . ILE A 1 122 ? -3.812 7.575 -17.627 1.00 78.75 122 ILE A CA 1
ATOM 968 C C . ILE A 1 122 ? -4.774 8.768 -17.635 1.00 78.75 122 ILE A C 1
ATOM 970 O O . ILE A 1 122 ? -4.490 9.811 -18.224 1.00 78.75 122 ILE A O 1
ATOM 974 N N . GLN A 1 123 ? -5.902 8.614 -16.948 1.00 78.19 123 GLN A N 1
ATOM 975 C CA . GLN A 1 123 ? -6.964 9.608 -16.823 1.00 78.19 123 GLN A CA 1
ATOM 976 C C . GLN A 1 123 ? -7.014 10.165 -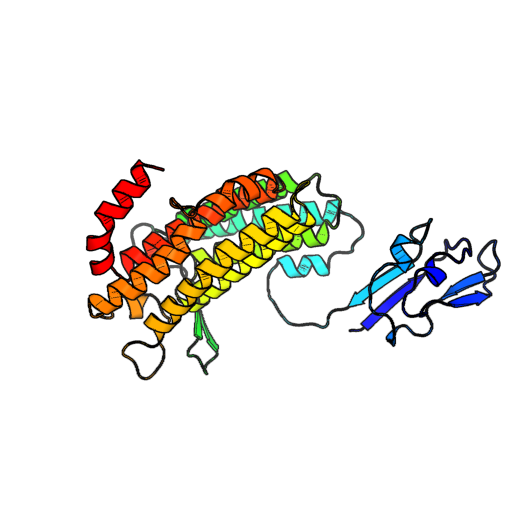15.395 1.00 78.19 123 GLN A C 1
ATOM 978 O O . GLN A 1 123 ? -6.359 9.648 -14.486 1.00 78.19 123 GLN A O 1
ATOM 983 N N . LEU A 1 124 ? -7.792 11.236 -15.189 1.00 81.75 124 LEU A N 1
ATOM 984 C CA . LEU A 1 124 ? -7.935 11.911 -13.887 1.00 81.75 124 LEU A CA 1
ATOM 985 C C . LEU A 1 124 ? -6.569 12.273 -13.273 1.00 81.75 124 LEU A C 1
ATOM 987 O O . LEU A 1 124 ? -6.299 11.996 -12.104 1.00 81.75 124 LEU A O 1
ATOM 991 N N . VAL A 1 125 ? -5.686 12.839 -14.103 1.00 83.38 125 VAL A N 1
ATOM 992 C CA . VAL A 1 125 ? -4.318 13.177 -13.708 1.00 83.38 125 VAL A CA 1
ATOM 993 C C . VAL A 1 125 ? -4.304 14.480 -12.920 1.00 83.38 125 VAL A C 1
ATOM 995 O O . VAL A 1 125 ? -4.750 15.520 -13.403 1.00 83.38 125 VAL A O 1
ATOM 998 N N . GLU A 1 126 ? -3.721 14.427 -11.732 1.00 81.56 126 GLU A N 1
ATOM 999 C CA . GLU A 1 126 ? -3.360 15.598 -10.940 1.00 81.56 126 GLU A CA 1
ATOM 1000 C C . GLU A 1 126 ? -1.838 15.634 -10.840 1.00 81.56 126 GLU A C 1
ATOM 1002 O O . GLU A 1 126 ? -1.240 14.678 -10.351 1.00 81.56 126 GLU A O 1
ATOM 1007 N N . ASP A 1 127 ? -1.205 16.711 -11.307 1.00 83.25 127 ASP A N 1
ATOM 1008 C CA . ASP A 1 127 ? 0.251 16.879 -11.253 1.00 83.25 127 ASP A CA 1
ATOM 1009 C C . ASP A 1 127 ? 0.601 18.216 -10.595 1.00 83.25 127 ASP A C 1
ATOM 1011 O O . ASP A 1 127 ? 0.375 19.294 -11.155 1.00 83.25 127 ASP A O 1
ATOM 1015 N N . TYR A 1 128 ? 1.149 18.137 -9.383 1.00 85.06 128 TYR A N 1
ATOM 1016 C CA . TYR A 1 128 ? 1.632 19.289 -8.635 1.00 85.06 128 TYR A CA 1
ATOM 1017 C C . TYR A 1 128 ? 3.088 19.090 -8.218 1.00 85.06 128 TYR A C 1
ATOM 1019 O O . TYR A 1 128 ? 3.477 18.054 -7.679 1.00 85.06 128 TYR A O 1
ATOM 1027 N N . LYS A 1 129 ? 3.910 20.127 -8.384 1.00 81.56 129 LYS A N 1
ATOM 1028 C CA . LYS A 1 129 ? 5.272 20.144 -7.833 1.00 81.56 129 LYS A CA 1
ATOM 1029 C C . LYS A 1 129 ? 5.187 20.339 -6.321 1.00 81.56 129 LYS A C 1
ATOM 1031 O O . LYS A 1 129 ? 4.759 21.402 -5.876 1.00 81.56 129 LYS A O 1
ATOM 1036 N N . TRP A 1 130 ? 5.575 19.329 -5.541 1.00 80.00 130 TRP A N 1
ATOM 1037 C CA . TRP A 1 130 ? 5.522 19.414 -4.080 1.00 80.00 130 TRP A CA 1
ATOM 1038 C C . TRP A 1 130 ? 6.849 19.914 -3.508 1.00 80.00 130 TRP A C 1
ATOM 1040 O O . TRP A 1 130 ? 6.875 20.941 -2.831 1.00 80.00 130 TRP A O 1
ATOM 1050 N N . ILE A 1 131 ? 7.960 19.230 -3.803 1.00 78.12 131 ILE A N 1
ATOM 1051 C CA . ILE A 1 131 ? 9.286 19.594 -3.282 1.00 78.12 131 ILE A CA 1
ATOM 1052 C C . ILE A 1 131 ? 10.252 19.776 -4.450 1.00 78.12 131 ILE A C 1
ATOM 1054 O O . ILE A 1 131 ? 10.682 18.810 -5.078 1.00 78.12 131 ILE A O 1
ATOM 1058 N N . ASN A 1 132 ? 10.641 21.027 -4.702 1.00 72.19 132 ASN A N 1
ATOM 1059 C CA . ASN A 1 132 ? 11.523 21.375 -5.818 1.00 72.19 132 ASN A CA 1
ATOM 1060 C C . ASN A 1 132 ? 12.958 20.843 -5.650 1.00 72.19 132 ASN A C 1
ATOM 1062 O O . ASN A 1 132 ? 13.613 20.578 -6.645 1.00 72.19 132 ASN A O 1
ATOM 1066 N N . PHE A 1 133 ? 13.441 20.658 -4.415 1.00 67.25 133 PHE A N 1
ATOM 1067 C CA . PHE A 1 133 ? 14.817 20.208 -4.151 1.00 67.25 133 PHE A CA 1
ATOM 1068 C C . PHE A 1 133 ? 15.072 18.745 -4.558 1.00 67.25 133 PHE A C 1
ATOM 1070 O O . PHE A 1 133 ? 16.151 18.422 -5.037 1.00 67.25 133 PHE A O 1
ATOM 1077 N N . PHE A 1 134 ? 14.074 17.870 -4.399 1.00 65.19 134 PHE A N 1
ATOM 1078 C CA . PHE A 1 134 ? 14.159 16.444 -4.751 1.00 65.19 134 PHE A CA 1
ATOM 1079 C C . PHE A 1 134 ? 13.403 16.097 -6.043 1.00 65.19 134 PHE A C 1
ATO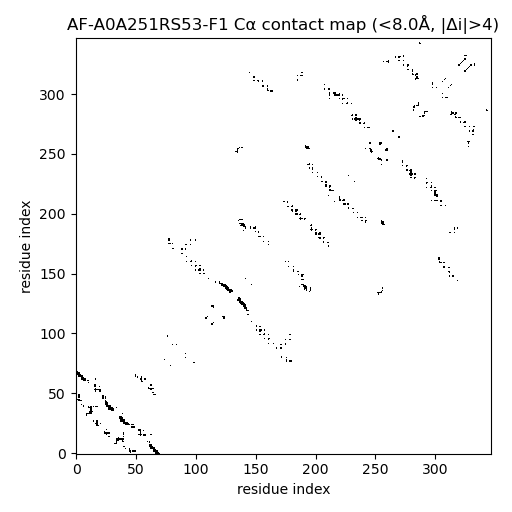M 1081 O O . PHE A 1 134 ? 13.191 14.922 -6.321 1.00 65.19 134 PHE A O 1
ATOM 1088 N N . TYR A 1 135 ? 12.954 17.104 -6.808 1.00 72.00 135 TYR A N 1
ATOM 1089 C CA . TYR A 1 135 ? 12.088 16.928 -7.986 1.00 72.00 135 TYR A CA 1
ATOM 1090 C C . TYR A 1 135 ? 10.853 16.050 -7.710 1.00 72.00 135 TYR A C 1
ATOM 1092 O O . TYR A 1 135 ? 10.312 15.398 -8.602 1.00 72.00 135 TYR A O 1
ATOM 1100 N N . PHE A 1 136 ? 10.381 16.058 -6.461 1.00 79.81 136 PHE A N 1
ATOM 1101 C CA . PHE A 1 136 ? 9.268 15.234 -6.024 1.00 79.81 136 PHE A CA 1
ATOM 1102 C C . PHE A 1 136 ? 7.944 15.853 -6.474 1.00 79.81 136 PHE A C 1
ATOM 1104 O O . PHE A 1 136 ? 7.605 16.989 -6.101 1.00 79.81 136 PHE A O 1
ATOM 1111 N N . ARG A 1 137 ? 7.193 15.096 -7.278 1.00 81.12 137 ARG A N 1
ATOM 1112 C CA . ARG A 1 137 ? 5.897 15.509 -7.815 1.00 81.12 137 ARG A CA 1
ATOM 1113 C C . ARG A 1 137 ? 4.774 14.740 -7.137 1.00 81.12 137 ARG A C 1
ATOM 1115 O O . ARG A 1 137 ? 4.786 13.516 -7.052 1.00 81.12 137 ARG A O 1
ATOM 1122 N N . TRP A 1 138 ? 3.764 15.472 -6.686 1.00 85.81 138 TRP A N 1
ATOM 1123 C CA . TRP A 1 138 ? 2.476 14.893 -6.344 1.00 85.81 138 TRP A CA 1
ATOM 1124 C C . TRP A 1 138 ? 1.740 14.601 -7.651 1.00 85.81 138 TRP A C 1
ATOM 1126 O O . TRP A 1 138 ? 0.957 15.424 -8.123 1.00 85.81 138 TRP A O 1
ATOM 1136 N N . LYS A 1 139 ? 2.062 13.454 -8.261 1.00 86.19 139 LYS A N 1
ATOM 1137 C CA . LYS A 1 139 ? 1.423 12.976 -9.487 1.00 86.19 139 LYS A CA 1
ATOM 1138 C C . LYS A 1 139 ? 0.481 11.821 -9.159 1.00 86.19 139 LYS A C 1
ATOM 1140 O O . LYS A 1 139 ? 0.926 10.716 -8.836 1.00 86.19 139 LYS A O 1
ATOM 1145 N N . LEU A 1 140 ? -0.818 12.081 -9.243 1.00 86.88 140 LEU A N 1
ATOM 1146 C CA . LEU A 1 140 ? -1.872 11.075 -9.155 1.00 86.88 140 LEU A CA 1
ATOM 1147 C C . LEU A 1 140 ? -2.474 10.848 -10.538 1.00 86.88 140 LEU A C 1
ATOM 1149 O O . LEU A 1 140 ? -2.484 11.743 -11.378 1.00 86.88 140 LEU A O 1
ATOM 1153 N N . GLY A 1 141 ? -2.976 9.647 -10.779 1.00 84.69 141 GLY A N 1
ATOM 1154 C CA . GLY A 1 141 ? -3.693 9.311 -11.999 1.00 84.69 141 GLY A CA 1
ATOM 1155 C C . GLY A 1 141 ? -4.281 7.913 -11.922 1.00 84.69 141 GLY A C 1
ATOM 1156 O O . GLY A 1 141 ? -3.792 7.052 -11.186 1.00 84.69 141 GLY A O 1
ATOM 1157 N N . ILE A 1 142 ? -5.332 7.667 -12.689 1.00 85.62 142 ILE A N 1
ATOM 1158 C CA . ILE A 1 142 ? -6.083 6.413 -12.672 1.00 85.62 142 ILE A CA 1
ATOM 1159 C C . ILE A 1 142 ? -6.078 5.832 -14.082 1.00 85.62 142 ILE A C 1
ATOM 1161 O O . ILE A 1 142 ? -6.299 6.533 -15.061 1.00 85.62 142 ILE A O 1
ATOM 1165 N N . ASP A 1 143 ? -5.813 4.540 -14.177 1.00 84.94 143 ASP A N 1
ATOM 1166 C CA . ASP A 1 143 ? -5.839 3.750 -15.401 1.00 84.94 143 ASP A CA 1
ATOM 1167 C C . ASP A 1 143 ? -6.696 2.496 -15.188 1.00 84.94 143 ASP A C 1
ATOM 1169 O O . ASP A 1 143 ? -7.252 2.279 -14.104 1.00 84.94 143 ASP A O 1
ATOM 1173 N N . GLY A 1 144 ? -6.799 1.655 -16.221 1.00 85.56 144 GLY A N 1
ATOM 1174 C CA . GLY A 1 144 ? -7.602 0.432 -16.168 1.00 85.56 144 GLY A CA 1
ATOM 1175 C C . GLY A 1 144 ? -7.199 -0.521 -15.033 1.00 85.56 144 GLY A C 1
ATOM 1176 O O . GLY A 1 144 ? -8.070 -1.138 -14.422 1.00 85.56 144 GLY A O 1
ATOM 1177 N N . LEU A 1 145 ? -5.903 -0.594 -14.694 1.00 87.56 145 LEU A N 1
ATOM 1178 C CA . LEU A 1 145 ? -5.400 -1.432 -13.599 1.00 87.56 145 LEU A CA 1
ATOM 1179 C C . LEU A 1 145 ? -5.826 -0.888 -12.226 1.00 87.56 145 LEU A C 1
ATOM 1181 O O . LEU A 1 145 ? -6.241 -1.663 -11.362 1.00 87.56 145 LEU A O 1
ATOM 1185 N N . SER A 1 146 ? -5.745 0.429 -12.014 1.00 87.69 146 SER A N 1
ATOM 1186 C CA . SER A 1 146 ? -6.086 1.072 -10.738 1.00 87.69 146 SER A CA 1
ATOM 1187 C C . SER A 1 146 ? -7.590 1.171 -10.478 1.00 87.69 146 SER A C 1
ATOM 1189 O O . SER A 1 146 ? -7.996 1.249 -9.316 1.00 87.69 146 SER A O 1
ATOM 1191 N N . LEU A 1 147 ? -8.432 1.157 -11.518 1.00 88.69 147 LEU A N 1
ATOM 1192 C CA . LEU A 1 147 ? -9.883 1.346 -11.390 1.00 88.69 147 LEU A CA 1
ATOM 1193 C C . LEU A 1 147 ? -10.522 0.322 -10.439 1.00 88.69 147 LEU A C 1
ATOM 1195 O O . LEU A 1 147 ? -11.214 0.694 -9.485 1.00 88.69 147 LEU A O 1
ATOM 1199 N N . GLY A 1 148 ? -10.258 -0.968 -10.668 1.00 91.31 148 GLY A N 1
ATOM 1200 C CA . GLY A 1 148 ? -10.818 -2.062 -9.869 1.00 91.31 148 GLY A CA 1
ATOM 1201 C C . GLY A 1 148 ? -10.435 -1.976 -8.383 1.00 91.31 148 GLY A C 1
ATOM 1202 O O . GLY A 1 148 ? -11.329 -1.911 -7.533 1.00 91.31 148 GLY A O 1
ATOM 1203 N N . PRO A 1 149 ? -9.134 -1.925 -8.041 1.00 93.38 149 PRO A N 1
ATOM 1204 C CA . PRO A 1 149 ? -8.670 -1.780 -6.664 1.00 9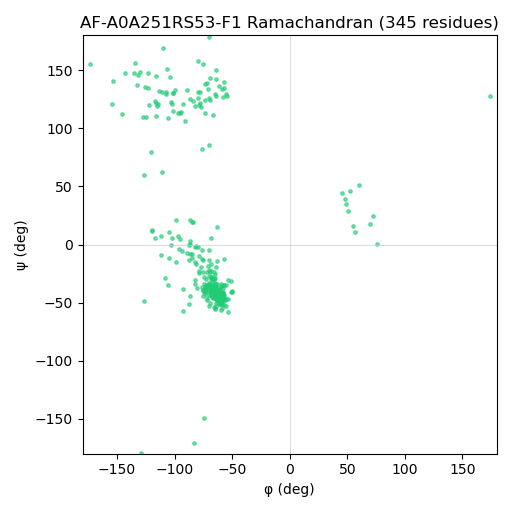3.38 149 PRO A CA 1
ATOM 1205 C C . PRO A 1 149 ? -9.184 -0.518 -5.960 1.00 93.38 149 PRO A C 1
ATOM 1207 O O . PRO A 1 149 ? -9.524 -0.591 -4.778 1.00 93.38 149 PRO A O 1
ATOM 1210 N N . VAL A 1 150 ? -9.306 0.623 -6.652 1.00 91.81 150 VAL A N 1
ATOM 1211 C CA . VAL A 1 150 ? -9.841 1.862 -6.054 1.00 91.81 150 VAL A CA 1
ATOM 1212 C C . VAL A 1 150 ? -11.323 1.712 -5.692 1.00 91.81 150 VAL A C 1
ATOM 1214 O O . VAL A 1 150 ? -11.714 2.045 -4.569 1.00 91.81 150 VAL A O 1
ATOM 1217 N N . LEU A 1 151 ? -12.149 1.155 -6.588 1.00 93.31 151 LEU A N 1
ATOM 1218 C CA . LEU A 1 151 ? -13.560 0.868 -6.286 1.00 93.31 151 LEU A CA 1
ATOM 1219 C C . LEU A 1 151 ? -13.707 -0.145 -5.150 1.00 93.31 151 LEU A C 1
ATOM 1221 O O . LEU A 1 151 ? -14.499 0.062 -4.226 1.00 93.31 151 LEU A O 1
ATOM 1225 N N . LEU A 1 152 ? -12.910 -1.215 -5.189 1.00 95.69 152 LEU A N 1
ATOM 1226 C CA . LEU A 1 152 ? -12.903 -2.249 -4.160 1.00 95.69 152 LEU A CA 1
ATOM 1227 C C . LEU A 1 152 ? -12.526 -1.670 -2.790 1.00 95.69 152 LEU A C 1
ATOM 1229 O O . LEU A 1 152 ? -13.162 -1.994 -1.788 1.00 95.69 152 LEU A O 1
ATOM 1233 N N . THR A 1 153 ? -11.540 -0.772 -2.752 1.00 94.19 153 THR A N 1
ATOM 1234 C CA . THR A 1 153 ? -11.101 -0.073 -1.536 1.00 94.19 153 THR A CA 1
ATOM 1235 C C . THR A 1 153 ? -12.237 0.750 -0.935 1.00 94.19 153 THR A C 1
ATOM 1237 O O . THR A 1 153 ? -12.498 0.651 0.266 1.00 94.19 153 THR A O 1
ATOM 1240 N N . GLY A 1 154 ? -12.974 1.504 -1.759 1.00 93.06 154 GLY A N 1
ATOM 1241 C CA . GLY A 1 154 ? -14.167 2.241 -1.324 1.00 93.06 154 GLY A CA 1
ATOM 1242 C C . GLY A 1 154 ? -15.256 1.332 -0.761 1.00 93.06 154 GLY A C 1
ATOM 1243 O O . GLY A 1 154 ? -15.797 1.594 0.318 1.00 93.06 154 GLY A O 1
ATOM 1244 N N . PHE A 1 155 ? -15.543 0.233 -1.456 1.00 96.44 155 PHE A N 1
ATOM 1245 C CA . PHE A 1 155 ? -16.578 -0.715 -1.060 1.00 96.44 155 PHE A CA 1
ATOM 1246 C C . PHE A 1 155 ? -16.242 -1.424 0.260 1.00 96.44 155 PHE A C 1
ATOM 1248 O O . PHE A 1 155 ? -17.016 -1.362 1.218 1.00 96.44 155 PHE A O 1
ATOM 1255 N N . ILE A 1 156 ? -15.057 -2.036 0.354 1.00 97.00 156 ILE A N 1
ATOM 1256 C CA . ILE A 1 156 ? -14.633 -2.785 1.544 1.00 97.00 156 ILE A CA 1
ATOM 1257 C C . ILE A 1 156 ? -14.485 -1.854 2.745 1.00 97.00 156 ILE A C 1
ATOM 1259 O O . ILE A 1 156 ? -14.912 -2.218 3.838 1.00 97.00 156 ILE A O 1
ATOM 1263 N N . THR A 1 157 ? -13.950 -0.644 2.571 1.00 94.38 157 THR A N 1
ATOM 1264 C CA . THR A 1 157 ? -13.787 0.291 3.696 1.00 94.38 157 THR A CA 1
ATOM 1265 C C . THR A 1 157 ? -15.122 0.786 4.241 1.00 94.38 157 THR A C 1
ATOM 1267 O O . THR A 1 157 ? -15.299 0.926 5.455 1.00 94.38 157 THR A O 1
ATOM 1270 N N . THR A 1 158 ? -16.108 0.973 3.367 1.00 95.00 158 THR A N 1
ATOM 1271 C CA . THR A 1 158 ? -17.479 1.294 3.777 1.00 95.00 158 THR A CA 1
ATOM 1272 C C . THR A 1 158 ? -18.094 0.155 4.594 1.00 95.00 158 THR A C 1
ATOM 1274 O O . THR A 1 158 ? -18.636 0.385 5.674 1.00 95.00 158 THR A O 1
ATOM 1277 N N . LEU A 1 159 ? -17.938 -1.095 4.152 1.00 96.56 159 LEU A N 1
ATOM 1278 C CA . LEU A 1 159 ? -18.395 -2.255 4.923 1.00 96.56 159 LEU A CA 1
ATOM 1279 C C . LEU A 1 159 ? -17.616 -2.435 6.233 1.00 96.56 159 LEU A C 1
ATOM 1281 O O . LEU A 1 159 ? -18.204 -2.773 7.257 1.00 96.56 159 LEU A O 1
ATOM 1285 N N . ALA A 1 160 ? -16.312 -2.167 6.237 1.00 95.69 160 ALA A N 1
ATOM 1286 C CA . ALA A 1 160 ? -15.468 -2.282 7.420 1.00 95.69 160 ALA A CA 1
ATOM 1287 C C . ALA A 1 160 ? -15.833 -1.241 8.493 1.00 95.69 160 ALA A C 1
ATOM 1289 O O . ALA A 1 160 ? -15.846 -1.560 9.682 1.00 95.69 160 ALA A O 1
ATOM 1290 N N . THR A 1 161 ? -16.184 -0.013 8.097 1.00 93.31 161 THR A N 1
ATOM 1291 C CA . THR A 1 161 ? -16.669 1.017 9.037 1.00 93.31 161 THR A CA 1
ATOM 1292 C C . THR A 1 161 ? -18.060 0.697 9.586 1.00 93.31 161 THR A C 1
ATOM 1294 O O . THR A 1 161 ? -18.300 0.916 10.773 1.00 93.31 161 THR A O 1
ATOM 1297 N N . LEU A 1 162 ? -18.945 0.086 8.789 1.00 93.94 162 LEU A N 1
ATOM 1298 C CA . LEU A 1 162 ? -20.210 -0.472 9.285 1.00 93.94 162 LEU A CA 1
ATOM 1299 C C . LEU A 1 162 ? -19.970 -1.604 10.293 1.00 93.94 162 LEU A C 1
ATOM 1301 O O . LEU A 1 162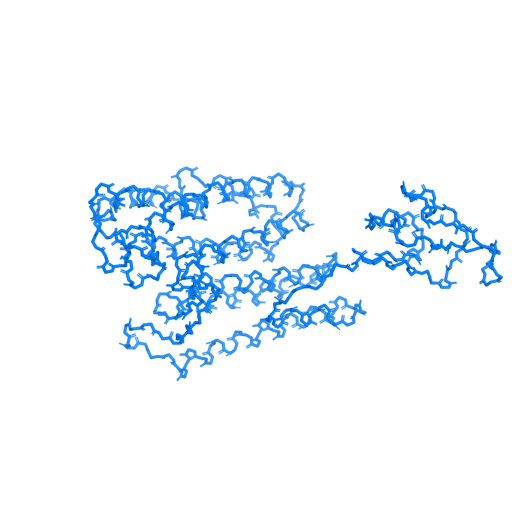 ? -20.582 -1.635 11.360 1.00 93.94 162 LEU A O 1
ATOM 1305 N N . ALA A 1 163 ? -19.033 -2.501 9.990 1.00 92.81 163 ALA A N 1
ATOM 1306 C CA . ALA A 1 163 ? -18.657 -3.600 10.867 1.00 92.81 163 ALA A CA 1
ATOM 1307 C C . ALA A 1 163 ? -18.067 -3.082 12.197 1.00 92.81 163 ALA A C 1
ATOM 1309 O O . ALA A 1 163 ? -18.328 -3.652 13.256 1.00 92.81 163 ALA A O 1
ATOM 1310 N N . ALA A 1 164 ? -17.344 -1.959 12.187 1.00 91.06 164 ALA A N 1
ATOM 1311 C CA . ALA A 1 164 ? -16.746 -1.342 13.374 1.00 91.06 164 ALA A CA 1
ATOM 1312 C C . ALA A 1 164 ? -17.747 -0.736 14.385 1.00 91.06 164 ALA A C 1
ATOM 1314 O O . ALA A 1 164 ? -17.337 -0.155 15.395 1.00 91.06 164 ALA A O 1
ATOM 1315 N N . TRP A 1 165 ? -19.058 -0.900 14.179 1.00 86.88 165 TRP A N 1
ATOM 1316 C CA . TRP A 1 165 ? -20.096 -0.361 15.057 1.00 86.88 165 TRP A CA 1
ATOM 1317 C C . TRP A 1 165 ? -19.942 -0.649 16.565 1.00 86.88 165 TRP A C 1
ATOM 1319 O O . TRP A 1 165 ? -20.201 0.262 17.356 1.00 86.88 165 TRP A O 1
ATOM 1329 N N . PRO A 1 166 ? -19.542 -1.847 17.036 1.00 86.12 166 PRO A N 1
ATOM 1330 C CA . PRO A 1 166 ? -19.449 -2.117 18.468 1.00 86.12 166 PRO A CA 1
ATOM 1331 C C . PRO A 1 166 ? -18.172 -1.559 19.113 1.00 86.12 166 PRO A C 1
ATOM 1333 O O . PRO A 1 166 ? -18.046 -1.632 20.333 1.00 86.12 166 PRO A O 1
ATOM 1336 N N . VAL A 1 167 ? -17.252 -0.943 18.358 1.00 85.69 167 VAL A N 1
ATOM 1337 C CA . VAL A 1 167 ? -16.038 -0.338 18.927 1.00 85.69 167 VAL A CA 1
ATOM 1338 C C . VAL A 1 167 ? -16.414 0.866 19.798 1.00 85.69 167 VAL A C 1
ATOM 1340 O O . VAL A 1 167 ? -16.906 1.895 19.320 1.00 85.69 167 VAL A O 1
ATOM 1343 N N . THR A 1 168 ? -16.228 0.734 21.112 1.00 78.56 168 THR A N 1
ATOM 1344 C CA . THR A 1 168 ? -16.533 1.770 22.118 1.00 78.56 168 THR A CA 1
ATOM 1345 C C . THR A 1 168 ? -15.283 2.446 22.670 1.00 78.56 168 THR A C 1
ATOM 1347 O O . THR A 1 168 ? -15.317 3.647 22.936 1.00 78.56 168 THR A O 1
ATOM 1350 N N . ARG A 1 169 ? -14.187 1.693 22.811 1.00 77.94 169 ARG A N 1
ATOM 1351 C CA . ARG A 1 169 ? -12.892 2.178 23.298 1.00 77.94 169 ARG A CA 1
ATOM 1352 C C . ARG A 1 169 ? -12.246 3.106 22.271 1.00 77.94 169 ARG A C 1
ATOM 1354 O O . ARG A 1 169 ? -12.044 2.686 21.134 1.00 77.94 169 ARG A O 1
ATOM 1361 N N . ASP A 1 170 ? -11.903 4.324 22.694 1.00 82.50 170 ASP A N 1
ATOM 1362 C CA . ASP A 1 170 ? -11.186 5.329 21.895 1.00 82.50 170 ASP A CA 1
ATOM 1363 C C . ASP A 1 170 ? -11.748 5.470 20.466 1.00 82.50 170 ASP A C 1
ATOM 1365 O O . ASP A 1 170 ? -11.015 5.516 19.477 1.00 82.50 170 ASP A O 1
ATOM 1369 N N . SER A 1 171 ? -13.082 5.518 20.356 1.00 83.62 171 SER A N 1
ATOM 1370 C CA . SER A 1 171 ? -13.808 5.439 19.081 1.00 83.62 171 SER A CA 1
ATOM 1371 C C . SER A 1 171 ? -13.367 6.501 18.069 1.00 83.62 171 SER A C 1
ATOM 1373 O O . SER A 1 171 ? -13.299 6.210 16.878 1.00 83.62 171 SER A O 1
ATOM 1375 N N . LEU A 1 172 ? -13.017 7.704 18.533 1.00 86.06 172 LEU A N 1
ATOM 1376 C CA . LEU A 1 172 ? -12.499 8.787 17.698 1.00 86.06 172 LEU A CA 1
ATOM 1377 C C . LEU A 1 172 ? -11.212 8.376 16.982 1.00 86.06 172 LEU A C 1
ATOM 1379 O O . LEU A 1 172 ? -11.120 8.508 15.765 1.00 86.06 172 LEU A O 1
ATOM 1383 N N . LEU A 1 173 ? -10.240 7.852 17.733 1.00 88.12 173 LEU A N 1
ATOM 1384 C CA . LEU A 1 173 ? -8.944 7.457 17.191 1.00 88.12 173 LEU A CA 1
ATOM 1385 C C . LEU A 1 173 ? -9.097 6.273 16.235 1.00 88.12 173 LEU A C 1
ATOM 1387 O O . LEU A 1 173 ? -8.518 6.294 15.156 1.00 88.12 173 LEU A O 1
ATOM 1391 N N . PHE A 1 174 ? -9.927 5.287 16.588 1.00 89.06 174 PHE A N 1
ATOM 1392 C CA . PHE A 1 174 ? -10.202 4.138 15.726 1.00 89.06 174 PHE A CA 1
ATOM 1393 C C . PHE A 1 174 ? -10.714 4.571 14.345 1.00 89.06 174 PHE A C 1
ATOM 1395 O O . PHE A 1 174 ? -10.170 4.195 13.310 1.00 89.06 174 PHE A O 1
ATOM 1402 N N . HIS A 1 175 ? -11.751 5.405 14.331 1.00 90.38 175 HIS A N 1
ATOM 1403 C CA . HIS A 1 175 ? -12.390 5.862 13.103 1.00 90.38 175 HIS A CA 1
ATOM 1404 C C . HIS A 1 175 ? -11.512 6.831 12.300 1.00 90.38 175 HIS A C 1
ATOM 1406 O O . HIS A 1 175 ? -11.534 6.802 11.069 1.00 90.38 175 HIS A O 1
ATOM 1412 N N . PHE A 1 176 ? -10.708 7.652 12.981 1.00 91.44 176 PHE A N 1
ATOM 1413 C CA . PHE A 1 176 ? -9.683 8.465 12.334 1.00 91.44 176 PHE A CA 1
ATOM 1414 C C . PHE A 1 176 ? -8.650 7.591 11.612 1.00 91.44 176 PHE A C 1
ATOM 1416 O O . PHE A 1 176 ? -8.390 7.820 10.434 1.00 91.44 176 PHE A O 1
ATOM 1423 N N . LEU A 1 177 ? -8.116 6.560 12.277 1.00 92.88 177 LEU A N 1
ATOM 1424 C CA . LEU A 1 177 ? -7.146 5.636 11.680 1.00 92.88 177 LEU A CA 1
ATOM 1425 C C . LEU A 1 177 ? -7.743 4.876 10.490 1.00 92.88 177 LEU A C 1
ATOM 1427 O O . LEU A 1 177 ? -7.084 4.752 9.463 1.00 92.88 177 LEU A O 1
ATOM 1431 N N . MET A 1 178 ? -9.001 4.436 10.586 1.00 91.75 178 MET A N 1
ATOM 1432 C CA . MET A 1 178 ? -9.718 3.790 9.476 1.00 91.75 178 MET A CA 1
ATOM 1433 C C . MET A 1 178 ? -9.833 4.705 8.248 1.00 91.75 178 MET A C 1
ATOM 1435 O O . MET A 1 178 ? -9.575 4.270 7.129 1.00 91.75 178 MET A O 1
ATOM 1439 N N . LEU A 1 179 ? -10.186 5.981 8.440 1.00 92.31 179 LEU A N 1
ATOM 1440 C CA . LEU A 1 179 ? -10.288 6.949 7.341 1.00 92.31 179 LEU A CA 1
ATOM 1441 C C . LEU A 1 179 ? -8.924 7.386 6.799 1.00 92.31 179 LEU A C 1
ATOM 1443 O O . LEU A 1 179 ? -8.790 7.609 5.598 1.00 92.31 179 LEU A O 1
ATOM 1447 N N . ALA A 1 180 ? -7.909 7.499 7.654 1.00 92.44 180 ALA A N 1
ATOM 1448 C CA . ALA A 1 180 ? -6.541 7.748 7.212 1.00 92.44 180 ALA A CA 1
ATOM 1449 C C . ALA A 1 180 ? -6.031 6.578 6.355 1.00 92.44 180 ALA A C 1
ATOM 1451 O O . ALA A 1 180 ? -5.403 6.782 5.315 1.00 92.44 180 ALA A O 1
ATOM 1452 N N . MET A 1 181 ? -6.373 5.350 6.744 1.00 92.94 181 MET A N 1
ATOM 1453 C CA . MET A 1 181 ? -5.969 4.149 6.026 1.00 92.94 181 MET A CA 1
ATOM 1454 C C . MET A 1 181 ? -6.726 4.041 4.697 1.00 92.94 181 MET A C 1
ATOM 1456 O O . MET A 1 181 ? -6.119 3.703 3.687 1.00 92.94 181 MET A O 1
ATOM 1460 N N . TYR A 1 182 ? -7.995 4.466 4.659 1.00 9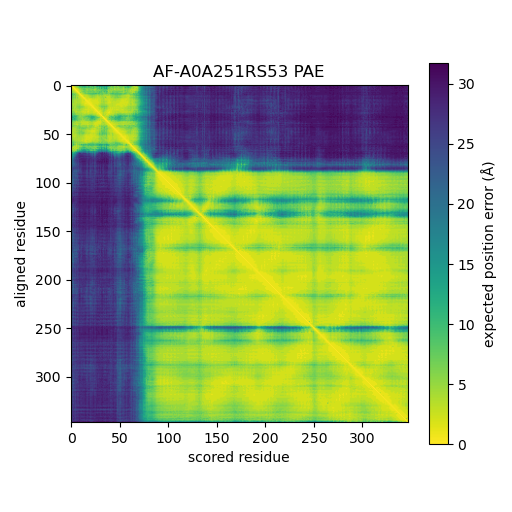3.31 182 TYR A N 1
ATOM 1461 C CA . TYR A 1 182 ? -8.750 4.630 3.415 1.00 93.31 182 TYR A CA 1
ATOM 1462 C C . TYR A 1 182 ? -8.034 5.547 2.412 1.00 93.31 182 TYR A C 1
ATOM 1464 O O . TYR A 1 182 ? -7.893 5.201 1.239 1.00 93.31 182 TYR A O 1
ATOM 1472 N N . SER A 1 183 ? -7.548 6.708 2.871 1.00 91.31 183 SER A N 1
ATOM 1473 C CA . SER A 1 183 ? -6.788 7.620 2.009 1.00 91.31 183 SER A CA 1
ATOM 1474 C C . SER A 1 183 ? -5.433 7.056 1.588 1.00 91.31 183 SER A C 1
ATOM 1476 O O . SER A 1 183 ? -5.061 7.235 0.434 1.00 91.31 183 SER A O 1
ATOM 1478 N N . GLY A 1 184 ? -4.724 6.353 2.478 1.00 91.25 184 GLY A N 1
ATOM 1479 C CA . GLY A 1 184 ? -3.444 5.718 2.149 1.00 91.25 184 GLY A CA 1
ATOM 1480 C C . GLY A 1 184 ? -3.590 4.655 1.062 1.00 91.25 184 GLY A C 1
ATOM 1481 O O . GLY A 1 184 ? -2.864 4.680 0.074 1.00 91.25 184 GLY A O 1
ATOM 1482 N N . GLN A 1 185 ? -4.601 3.793 1.187 1.00 93.31 185 GLN A N 1
ATOM 1483 C CA . GLN A 1 185 ? -4.880 2.729 0.219 1.00 93.31 185 GLN A CA 1
ATOM 1484 C C . GLN A 1 185 ? -5.252 3.280 -1.162 1.00 93.31 185 GLN A C 1
ATOM 1486 O O . GLN A 1 185 ? -4.683 2.855 -2.166 1.00 93.31 185 GLN A O 1
ATOM 1491 N N . ILE A 1 186 ? -6.151 4.272 -1.233 1.00 91.62 186 ILE A N 1
ATOM 1492 C CA . ILE A 1 186 ? -6.460 4.947 -2.507 1.00 91.62 186 ILE A CA 1
ATOM 1493 C C . ILE A 1 186 ? -5.215 5.648 -3.066 1.00 91.62 186 ILE A C 1
ATOM 1495 O O . ILE A 1 186 ? -4.966 5.590 -4.272 1.00 91.62 186 ILE A O 1
ATOM 1499 N N . GLY A 1 187 ? -4.421 6.288 -2.203 1.00 91.19 187 GLY A N 1
ATOM 1500 C CA . GLY A 1 187 ? -3.175 6.957 -2.576 1.00 91.19 187 GLY A CA 1
ATOM 1501 C C . GLY A 1 187 ? -2.189 6.015 -3.264 1.00 91.19 187 GLY A C 1
ATOM 1502 O O . GLY A 1 187 ? -1.669 6.350 -4.323 1.00 91.19 187 GLY A O 1
ATOM 1503 N N . SER A 1 188 ? -1.995 4.805 -2.735 1.00 91.81 188 SER A N 1
ATOM 1504 C CA . SER A 1 188 ? -1.097 3.810 -3.335 1.00 91.81 188 SER A CA 1
ATOM 1505 C C . SER A 1 188 ? -1.562 3.295 -4.700 1.00 91.81 188 SER A C 1
ATOM 1507 O O . SER A 1 188 ? -0.730 3.036 -5.564 1.00 91.81 188 SER A O 1
ATOM 1509 N N . PHE A 1 189 ? -2.870 3.159 -4.939 1.00 93.00 189 PHE A N 1
ATOM 1510 C CA . PHE A 1 189 ? -3.369 2.746 -6.260 1.00 93.00 189 PHE A CA 1
ATOM 1511 C C . PHE A 1 189 ? -3.387 3.886 -7.284 1.00 93.00 189 PHE A C 1
ATOM 1513 O O . PHE A 1 189 ? -3.390 3.626 -8.483 1.00 93.00 189 PHE A O 1
ATOM 1520 N N . SER A 1 190 ? -3.415 5.142 -6.835 1.00 90.12 190 SER A N 1
ATOM 1521 C CA . SER A 1 190 ? -3.481 6.319 -7.713 1.00 90.12 190 SER A CA 1
ATOM 1522 C C . SER A 1 190 ? -2.126 6.987 -7.955 1.00 90.12 190 SER A C 1
ATOM 1524 O O . SER A 1 190 ? -2.001 7.784 -8.881 1.00 90.12 190 SER A O 1
ATOM 1526 N N . SER A 1 191 ? -1.096 6.678 -7.169 1.00 91.88 191 SER A N 1
ATOM 1527 C CA . SER A 1 191 ? 0.230 7.281 -7.315 1.00 91.88 191 SER A CA 1
ATOM 1528 C C . SER A 1 191 ? 0.899 6.911 -8.642 1.00 91.88 191 SER A C 1
ATOM 1530 O O . SER A 1 191 ? 1.029 5.730 -8.971 1.00 91.88 191 SER A O 1
ATOM 1532 N N . ARG A 1 192 ? 1.383 7.925 -9.369 1.00 89.88 192 ARG A N 1
ATOM 1533 C CA . ARG A 1 192 ? 2.187 7.794 -10.605 1.00 89.88 192 ARG A CA 1
ATOM 1534 C C . ARG A 1 192 ? 3.639 8.244 -10.435 1.00 89.88 192 ARG A C 1
ATOM 1536 O O . ARG A 1 192 ? 4.393 8.297 -11.405 1.00 89.88 192 ARG A O 1
ATOM 1543 N N . ASP A 1 193 ? 4.024 8.540 -9.203 1.00 91.19 193 ASP A N 1
ATOM 1544 C CA . ASP A 1 193 ? 5.398 8.772 -8.776 1.00 91.19 193 ASP A CA 1
ATOM 1545 C C . ASP A 1 193 ? 5.809 7.641 -7.817 1.00 91.19 193 ASP A C 1
ATOM 1547 O O . ASP A 1 193 ? 5.045 7.275 -6.918 1.00 91.19 193 ASP A O 1
ATOM 1551 N N . LEU A 1 194 ? 6.987 7.052 -8.037 1.00 92.38 194 LEU A N 1
ATOM 1552 C CA . LEU A 1 194 ? 7.477 5.890 -7.287 1.00 92.38 194 LEU A CA 1
ATOM 1553 C C . LEU A 1 194 ? 7.729 6.208 -5.806 1.00 92.38 194 LEU A C 1
ATOM 1555 O O . LEU A 1 194 ? 7.496 5.362 -4.939 1.00 92.38 194 LEU A O 1
ATOM 1559 N N . LEU A 1 195 ? 8.171 7.428 -5.493 1.00 92.25 195 LEU A N 1
ATOM 1560 C CA . LEU A 1 195 ? 8.376 7.849 -4.110 1.00 92.25 195 LEU A CA 1
ATOM 1561 C C . LEU A 1 195 ? 7.039 8.151 -3.432 1.00 92.25 195 LEU A C 1
ATOM 1563 O O . LEU A 1 195 ? 6.856 7.810 -2.264 1.00 92.25 195 LEU A O 1
ATOM 1567 N N . LEU A 1 196 ? 6.077 8.721 -4.164 1.00 91.81 196 LEU A N 1
ATOM 1568 C CA . LEU A 1 196 ? 4.719 8.912 -3.646 1.00 91.81 196 LEU A CA 1
ATOM 1569 C C . LEU A 1 196 ? 4.058 7.564 -3.336 1.00 91.81 196 LEU A C 1
ATOM 1571 O O . LEU A 1 196 ? 3.434 7.418 -2.285 1.00 91.81 196 LEU A O 1
ATOM 1575 N N . PHE A 1 197 ? 4.251 6.569 -4.208 1.00 94.06 197 PHE A N 1
ATOM 1576 C CA . PHE A 1 197 ? 3.813 5.194 -3.971 1.00 94.06 197 PHE A CA 1
ATOM 1577 C C . PHE A 1 197 ? 4.405 4.637 -2.670 1.00 94.06 197 PHE A C 1
ATOM 1579 O O . PHE A 1 197 ? 3.658 4.127 -1.835 1.00 94.06 197 PHE A O 1
ATOM 1586 N N . PHE A 1 198 ? 5.718 4.799 -2.456 1.00 95.12 198 PHE A N 1
ATOM 1587 C CA . PHE A 1 198 ? 6.396 4.393 -1.220 1.00 95.12 198 PHE A CA 1
ATOM 1588 C C . PHE A 1 198 ? 5.846 5.113 0.024 1.00 95.12 198 PHE A C 1
ATOM 1590 O O . PHE A 1 198 ? 5.573 4.475 1.039 1.00 95.12 198 PHE A O 1
ATOM 1597 N N . ILE A 1 199 ? 5.621 6.428 -0.043 1.00 93.94 199 ILE A N 1
ATOM 1598 C CA . ILE A 1 199 ? 5.079 7.196 1.089 1.00 93.94 199 ILE A CA 1
ATOM 1599 C C . ILE A 1 199 ? 3.674 6.704 1.458 1.00 93.94 199 ILE A C 1
ATOM 1601 O O . ILE A 1 199 ? 3.385 6.501 2.637 1.00 93.94 199 ILE A O 1
ATOM 1605 N N . MET A 1 200 ? 2.808 6.474 0.468 1.00 94.06 200 MET A N 1
ATOM 1606 C CA . MET A 1 200 ? 1.461 5.941 0.709 1.00 94.06 200 MET A CA 1
ATOM 1607 C C . MET A 1 200 ? 1.507 4.500 1.239 1.00 94.06 200 MET A C 1
ATOM 1609 O O . MET A 1 200 ? 0.731 4.140 2.127 1.00 94.06 200 MET A O 1
ATOM 1613 N N . TRP A 1 201 ? 2.471 3.706 0.762 1.00 94.25 201 TRP A N 1
ATOM 1614 C CA . TRP A 1 201 ? 2.727 2.340 1.218 1.00 94.25 201 TRP A CA 1
ATOM 1615 C C . TRP A 1 201 ? 3.102 2.265 2.702 1.00 94.25 201 TRP A C 1
ATOM 1617 O O . TRP A 1 201 ? 2.565 1.424 3.428 1.00 94.25 201 TRP A O 1
ATOM 1627 N N . GLU A 1 202 ? 3.983 3.157 3.160 1.00 95.56 202 GLU A N 1
ATOM 1628 C CA . GLU A 1 202 ? 4.388 3.263 4.568 1.00 95.56 202 GLU A CA 1
ATOM 1629 C C . GLU A 1 202 ? 3.300 3.883 5.448 1.00 95.56 202 GLU A C 1
ATOM 1631 O O . GLU A 1 202 ? 3.089 3.453 6.585 1.00 95.56 202 GLU A O 1
ATOM 1636 N N . LEU A 1 203 ? 2.561 4.863 4.922 1.00 93.44 203 LEU A N 1
ATOM 1637 C CA . LEU A 1 203 ? 1.449 5.479 5.640 1.00 93.44 203 LEU A CA 1
ATOM 1638 C C . LEU A 1 203 ? 0.395 4.431 6.015 1.00 93.44 203 LEU A C 1
ATOM 1640 O O . LEU A 1 203 ? -0.050 4.391 7.161 1.00 93.44 203 LEU A O 1
ATOM 1644 N N . GLU A 1 204 ? 0.029 3.541 5.090 1.00 93.88 204 GLU A N 1
ATOM 1645 C CA . GLU A 1 204 ? -0.886 2.431 5.382 1.00 93.88 204 GLU A CA 1
ATOM 1646 C C . GLU A 1 204 ? -0.329 1.502 6.474 1.00 93.88 204 GLU A C 1
ATOM 1648 O O . GLU A 1 204 ? -1.042 1.131 7.411 1.00 93.88 204 GLU A O 1
ATOM 1653 N N . LEU A 1 205 ? 0.952 1.148 6.368 1.00 93.62 205 LEU A N 1
ATOM 1654 C CA . LEU A 1 205 ? 1.636 0.217 7.262 1.00 93.62 205 LEU A CA 1
ATOM 1655 C C . LEU A 1 205 ? 1.593 0.703 8.721 1.00 93.62 205 LEU A C 1
ATOM 1657 O O . LEU A 1 205 ? 1.237 -0.064 9.624 1.00 93.62 205 LEU A O 1
ATOM 1661 N N . ILE A 1 206 ? 1.868 1.990 8.950 1.00 94.81 206 ILE A N 1
ATOM 1662 C CA . ILE A 1 206 ? 1.813 2.610 10.283 1.00 94.81 206 ILE A CA 1
ATOM 1663 C C . ILE A 1 206 ? 0.387 2.562 10.849 1.00 94.81 206 ILE A C 1
ATOM 1665 O O . ILE A 1 206 ? 0.183 2.242 12.024 1.00 94.81 206 ILE A O 1
ATOM 1669 N N . LEU A 1 207 ? -0.622 2.847 10.024 1.00 94.50 207 LEU A N 1
ATOM 1670 C CA . LEU A 1 207 ? -2.018 2.895 10.464 1.00 94.50 207 LEU A CA 1
ATOM 1671 C C . LEU A 1 207 ? -2.557 1.512 10.841 1.00 94.50 207 LEU A C 1
ATOM 1673 O O . LEU A 1 207 ? -3.226 1.372 11.869 1.00 94.50 207 LEU A O 1
ATOM 1677 N N . VAL A 1 208 ? -2.222 0.480 10.063 1.00 94.31 208 VAL A N 1
ATOM 1678 C CA . VAL A 1 208 ? -2.586 -0.912 10.369 1.00 94.31 208 VAL A CA 1
ATOM 1679 C C . VAL A 1 208 ? -1.918 -1.377 11.661 1.00 94.31 208 VAL A C 1
ATOM 1681 O O . VAL A 1 208 ? -2.580 -1.982 12.508 1.00 94.31 208 VAL A O 1
ATOM 1684 N N . TYR A 1 209 ? -0.641 -1.044 11.863 1.00 94.94 209 TYR A N 1
ATOM 1685 C CA . TYR A 1 209 ? 0.069 -1.346 13.106 1.00 94.94 209 TYR A CA 1
ATOM 1686 C C . TYR A 1 209 ? -0.626 -0.734 14.335 1.00 94.94 209 TYR A C 1
ATOM 1688 O O . TYR A 1 209 ? -0.818 -1.409 15.353 1.00 94.94 209 TYR A O 1
ATOM 1696 N N . LEU A 1 210 ? -1.062 0.527 14.244 1.00 94.69 210 LEU A N 1
ATOM 1697 C CA . LEU A 1 210 ? -1.797 1.190 15.325 1.00 94.69 210 LEU A CA 1
ATOM 1698 C C . LEU A 1 210 ? -3.164 0.537 15.571 1.00 94.69 210 LEU A C 1
ATOM 1700 O O . LEU A 1 210 ? -3.519 0.272 16.722 1.00 94.69 210 LEU A O 1
ATOM 1704 N N . LEU A 1 211 ? -3.912 0.219 14.510 1.00 93.31 211 LEU A N 1
ATOM 1705 C CA . LEU A 1 211 ? -5.202 -0.468 14.625 1.00 93.31 211 LEU A CA 1
ATOM 1706 C C . LEU A 1 211 ? -5.062 -1.842 15.299 1.00 93.31 211 LEU A C 1
ATOM 1708 O O . LEU A 1 211 ? -5.857 -2.189 16.177 1.00 93.31 211 LEU A O 1
ATOM 1712 N N . LEU A 1 212 ? -4.032 -2.605 14.934 1.00 94.19 212 LEU A N 1
ATOM 1713 C CA . LEU A 1 212 ? -3.772 -3.932 15.483 1.00 94.19 212 LEU A CA 1
ATOM 1714 C C . LEU A 1 212 ? -3.280 -3.877 16.934 1.00 94.19 212 LEU A C 1
ATOM 1716 O O . LEU A 1 212 ? -3.816 -4.576 17.790 1.00 94.19 212 LEU A O 1
ATOM 1720 N N . SER A 1 213 ? -2.301 -3.025 17.240 1.00 94.00 213 SER A N 1
ATOM 1721 C CA . SER A 1 213 ? -1.714 -2.936 18.586 1.00 94.00 213 SER A CA 1
ATOM 1722 C C . SER A 1 213 ? -2.707 -2.448 19.649 1.00 94.00 213 SER A C 1
ATOM 1724 O O . SER A 1 213 ? -2.651 -2.902 20.796 1.00 94.00 213 SER A O 1
ATOM 1726 N N . MET A 1 214 ? -3.647 -1.567 19.283 1.00 89.31 214 MET A N 1
ATOM 1727 C CA . MET A 1 214 ? -4.614 -0.986 20.221 1.00 89.31 214 MET A CA 1
ATOM 1728 C C . MET A 1 214 ? -5.941 -1.754 20.324 1.00 89.31 214 MET A C 1
ATOM 1730 O O . MET A 1 214 ? -6.458 -1.886 21.440 1.00 89.31 214 MET A O 1
ATOM 1734 N N . TRP A 1 215 ? -6.482 -2.278 19.215 1.00 93.00 215 TRP A N 1
ATOM 1735 C CA . TRP A 1 215 ? -7.795 -2.958 19.176 1.00 93.00 215 TRP A CA 1
ATOM 1736 C C . TRP A 1 215 ? -7.738 -4.441 18.784 1.00 93.00 215 TRP A C 1
ATOM 1738 O O . TRP A 1 215 ? -8.786 -5.068 18.651 1.00 93.00 215 TRP A O 1
ATOM 1748 N N . GLY A 1 216 ? -6.547 -5.020 18.621 1.00 90.00 216 GLY A N 1
ATOM 1749 C CA . GLY A 1 216 ? -6.389 -6.460 18.421 1.00 90.00 216 GLY A CA 1
ATOM 1750 C C . GLY A 1 216 ? -6.700 -7.299 19.668 1.00 90.00 216 GLY A C 1
ATOM 1751 O O . GLY A 1 216 ? -6.998 -6.772 20.745 1.00 90.00 216 GLY A O 1
ATOM 1752 N N . GLY A 1 217 ? -6.599 -8.617 19.504 1.00 88.56 217 GLY A N 1
ATOM 1753 C CA . GLY A 1 217 ? -6.881 -9.649 20.496 1.00 88.56 217 GLY A CA 1
ATOM 1754 C C . GLY A 1 217 ? -5.821 -9.807 21.592 1.00 88.56 217 GLY A C 1
ATOM 1755 O O . GLY A 1 217 ? -5.160 -8.858 22.018 1.00 88.56 217 GLY A O 1
ATOM 1756 N N . LYS A 1 218 ? -5.674 -11.033 22.104 1.00 89.38 218 LYS A N 1
ATOM 1757 C CA . LYS A 1 218 ? -4.828 -11.331 23.272 1.00 89.38 218 LYS A CA 1
ATOM 1758 C C . LYS A 1 218 ? -3.339 -11.185 22.961 1.00 89.38 218 LYS A C 1
ATOM 1760 O O . LYS A 1 218 ? -2.601 -10.661 23.793 1.00 89.38 218 LYS A O 1
ATOM 1765 N N . LYS A 1 219 ? -2.894 -11.619 21.778 1.00 92.00 219 LYS A N 1
ATOM 1766 C CA . LYS A 1 219 ? -1.480 -11.560 21.358 1.00 92.00 219 LYS A CA 1
ATOM 1767 C C . LYS A 1 219 ? -1.188 -10.364 20.449 1.00 92.00 219 LYS A C 1
ATOM 1769 O O . LYS A 1 219 ? -0.173 -10.342 19.759 1.00 92.00 219 LYS A O 1
ATOM 1774 N N . ARG A 1 220 ? -2.031 -9.328 20.497 1.00 90.94 220 ARG A N 1
ATOM 1775 C CA . ARG A 1 220 ? -1.966 -8.153 19.614 1.00 90.94 220 ARG A CA 1
ATOM 1776 C C . ARG A 1 220 ? -0.598 -7.481 19.510 1.00 90.94 220 ARG A C 1
ATOM 1778 O O . ARG A 1 220 ? -0.219 -7.083 18.420 1.00 90.94 220 ARG A O 1
ATOM 1785 N N . LEU A 1 221 ? 0.151 -7.363 20.611 1.00 92.38 221 LEU A N 1
ATOM 1786 C CA . LEU A 1 221 ? 1.475 -6.729 20.586 1.00 92.38 221 LEU A CA 1
ATOM 1787 C C . LEU A 1 221 ? 2.492 -7.589 19.836 1.00 92.38 221 LEU A C 1
ATOM 1789 O O . LEU A 1 221 ? 3.256 -7.045 19.053 1.00 92.38 221 LEU A O 1
ATOM 1793 N N . TYR A 1 222 ? 2.463 -8.911 20.032 1.00 94.31 222 TYR A N 1
ATOM 1794 C CA . TYR A 1 222 ? 3.316 -9.848 19.300 1.00 94.31 222 TYR A CA 1
ATOM 1795 C C . TYR A 1 222 ? 2.997 -9.831 17.802 1.00 94.31 222 TYR A C 1
ATOM 1797 O O . TYR A 1 222 ? 3.900 -9.677 16.983 1.00 94.31 222 TYR A O 1
ATOM 1805 N N . SER A 1 223 ? 1.714 -9.925 17.438 1.00 94.44 223 SER A N 1
ATOM 1806 C CA . SER A 1 223 ? 1.309 -9.894 16.030 1.00 94.44 223 SER A CA 1
ATOM 1807 C C . SER A 1 223 ? 1.619 -8.546 15.378 1.00 94.44 223 SER A C 1
ATOM 1809 O O . SER A 1 223 ? 2.107 -8.517 14.254 1.00 94.44 223 SER A O 1
ATOM 1811 N N . ALA A 1 224 ? 1.408 -7.427 16.082 1.00 94.00 224 ALA A N 1
ATOM 1812 C CA . ALA A 1 224 ? 1.696 -6.095 15.556 1.00 94.00 224 ALA A CA 1
ATOM 1813 C C . ALA A 1 224 ? 3.191 -5.844 15.350 1.00 94.00 224 ALA A C 1
ATOM 1815 O O . ALA A 1 224 ? 3.572 -5.333 14.298 1.00 94.00 224 ALA A O 1
ATOM 1816 N N . THR A 1 225 ? 4.043 -6.219 16.309 1.00 94.00 225 THR A N 1
ATOM 1817 C CA . THR A 1 225 ? 5.497 -6.068 16.152 1.00 94.00 225 THR A CA 1
ATOM 1818 C C . THR A 1 225 ? 6.043 -6.996 15.071 1.00 94.00 225 THR A C 1
ATOM 1820 O O . THR A 1 225 ? 6.874 -6.570 14.274 1.00 94.00 225 THR A O 1
ATOM 1823 N N . LYS A 1 226 ? 5.542 -8.234 14.971 1.00 95.25 226 LYS A N 1
ATOM 1824 C CA . LYS A 1 226 ? 5.907 -9.150 13.882 1.00 95.25 226 LYS A CA 1
ATOM 1825 C C . LYS A 1 226 ? 5.489 -8.596 12.517 1.00 95.25 226 LYS A C 1
ATOM 1827 O O . LYS A 1 226 ? 6.317 -8.580 11.613 1.00 95.25 226 LYS A O 1
ATOM 1832 N N . PHE A 1 227 ? 4.255 -8.106 12.384 1.00 94.44 227 PHE A N 1
ATOM 1833 C CA . PHE A 1 227 ? 3.752 -7.477 11.158 1.00 94.44 227 PHE A CA 1
ATOM 1834 C C . PHE A 1 227 ? 4.672 -6.348 10.694 1.00 94.44 227 PHE A C 1
ATOM 1836 O O . PHE A 1 227 ? 5.230 -6.435 9.603 1.00 94.44 227 PHE A O 1
ATOM 1843 N N . ILE A 1 228 ? 4.890 -5.339 11.547 1.00 94.94 228 ILE A N 1
ATOM 1844 C CA . ILE A 1 228 ? 5.675 -4.161 11.167 1.00 94.94 228 ILE A CA 1
ATOM 1845 C C . ILE A 1 228 ? 7.128 -4.518 10.853 1.00 94.94 228 ILE A C 1
ATOM 1847 O O . ILE A 1 228 ? 7.675 -3.987 9.898 1.00 94.94 228 ILE A O 1
ATOM 1851 N N . LEU A 1 229 ? 7.750 -5.446 11.588 1.00 94.94 229 LEU A N 1
ATOM 1852 C CA . LEU A 1 229 ? 9.130 -5.859 11.314 1.00 94.94 229 LEU A CA 1
ATOM 1853 C C . LEU A 1 229 ? 9.265 -6.561 9.960 1.00 94.94 229 LEU A C 1
ATOM 1855 O O . LEU A 1 229 ? 10.220 -6.295 9.234 1.00 94.94 229 LEU A O 1
ATOM 1859 N N . TYR A 1 230 ? 8.309 -7.423 9.603 1.00 94.06 230 TYR A N 1
ATOM 1860 C CA . TYR A 1 230 ? 8.299 -8.071 8.293 1.00 94.06 230 TYR A CA 1
ATOM 1861 C C . TYR A 1 230 ? 8.091 -7.035 7.189 1.00 94.06 230 TYR A C 1
ATOM 1863 O O . TYR A 1 230 ? 8.913 -6.923 6.278 1.00 94.06 230 TYR A O 1
ATOM 1871 N N . THR A 1 231 ? 7.016 -6.250 7.270 1.00 93.62 231 THR A N 1
ATOM 1872 C CA . THR A 1 231 ? 6.620 -5.358 6.177 1.00 93.62 231 THR A CA 1
ATOM 1873 C C . THR A 1 231 ? 7.539 -4.148 6.034 1.00 93.62 231 THR A C 1
ATOM 1875 O O . THR A 1 231 ? 7.857 -3.790 4.903 1.00 93.62 231 THR A O 1
ATOM 1878 N N . ALA A 1 232 ? 8.015 -3.560 7.138 1.00 94.44 232 ALA A N 1
ATOM 1879 C CA . ALA A 1 232 ? 8.989 -2.467 7.093 1.00 94.44 232 ALA A CA 1
ATOM 1880 C C . ALA A 1 232 ? 10.377 -2.973 6.671 1.00 94.44 232 ALA A C 1
ATOM 1882 O O . ALA A 1 232 ? 11.093 -2.304 5.935 1.00 94.44 232 ALA A O 1
ATOM 1883 N N . GLY A 1 233 ? 10.749 -4.197 7.069 1.00 94.75 233 GLY A N 1
ATOM 1884 C CA . GLY A 1 233 ? 11.962 -4.843 6.565 1.00 94.75 233 GLY A CA 1
ATOM 1885 C C . GLY A 1 233 ? 11.928 -5.016 5.043 1.00 94.75 233 GLY A C 1
ATOM 1886 O O . GLY A 1 233 ? 12.903 -4.712 4.359 1.00 94.75 233 GLY A O 1
ATOM 1887 N N . GLY A 1 234 ? 10.780 -5.433 4.498 1.00 94.62 234 GLY A N 1
ATOM 1888 C CA . GLY A 1 234 ? 10.555 -5.505 3.054 1.00 94.62 234 GLY A CA 1
ATOM 1889 C C . GLY A 1 234 ? 10.574 -4.133 2.372 1.00 94.62 234 GLY A C 1
ATOM 1890 O O . GLY A 1 234 ? 11.143 -3.991 1.291 1.00 94.62 234 GLY A O 1
ATOM 1891 N N . SER A 1 235 ? 10.004 -3.102 2.996 1.00 95.00 235 SER A N 1
ATOM 1892 C CA . SER A 1 235 ? 9.918 -1.773 2.386 1.00 95.00 235 SER A CA 1
ATOM 1893 C C . SER A 1 235 ? 11.251 -1.031 2.293 1.00 95.00 235 SER A C 1
ATOM 1895 O O . SER A 1 235 ? 11.399 -0.168 1.430 1.00 95.00 235 SER A O 1
ATOM 1897 N N . ILE A 1 236 ? 12.271 -1.424 3.062 1.00 96.00 236 ILE A N 1
ATOM 1898 C CA . ILE A 1 236 ? 13.648 -0.947 2.846 1.00 96.00 236 ILE A CA 1
ATOM 1899 C C . ILE A 1 236 ? 14.130 -1.306 1.431 1.00 96.00 236 ILE A C 1
ATOM 1901 O O . ILE A 1 236 ? 14.731 -0.470 0.756 1.00 96.00 236 ILE A O 1
ATOM 1905 N N . PHE A 1 237 ? 13.829 -2.517 0.947 1.00 96.50 237 PHE A N 1
ATOM 1906 C CA . PHE A 1 237 ? 14.173 -2.927 -0.419 1.00 96.50 237 PHE A CA 1
ATOM 1907 C C . PHE A 1 237 ? 13.348 -2.178 -1.469 1.00 96.50 237 PHE A C 1
ATOM 1909 O O . PHE A 1 237 ? 13.886 -1.818 -2.515 1.00 96.50 237 PHE A O 1
ATOM 1916 N N . LEU A 1 238 ? 12.076 -1.880 -1.169 1.00 95.62 238 LEU A N 1
ATOM 1917 C CA . LEU A 1 238 ? 11.240 -1.016 -2.008 1.00 95.62 238 LEU A CA 1
ATOM 1918 C C . LEU A 1 238 ? 11.880 0.369 -2.154 1.00 95.62 238 LEU A C 1
ATOM 1920 O O . LEU A 1 238 ? 12.082 0.825 -3.273 1.00 95.62 238 LEU A O 1
ATOM 1924 N N . LEU A 1 239 ? 12.254 1.013 -1.043 1.00 95.44 239 LEU A N 1
ATOM 1925 C CA . LEU A 1 239 ? 12.887 2.333 -1.056 1.00 95.44 239 LEU A CA 1
ATOM 1926 C C . LEU A 1 239 ? 14.214 2.318 -1.820 1.00 95.44 239 LEU A C 1
ATOM 1928 O O . LEU A 1 239 ? 14.473 3.212 -2.621 1.00 95.44 239 LEU A O 1
ATOM 1932 N N . MET A 1 240 ? 15.039 1.294 -1.601 1.00 95.00 240 MET A N 1
ATOM 1933 C CA . MET A 1 240 ? 16.316 1.140 -2.296 1.00 95.00 240 MET A CA 1
ATOM 1934 C C . MET A 1 240 ? 16.125 0.996 -3.809 1.00 95.00 240 MET A C 1
ATOM 1936 O O . MET A 1 240 ? 16.853 1.627 -4.571 1.00 95.00 240 MET A O 1
ATOM 1940 N N . GLY A 1 241 ? 15.123 0.227 -4.245 1.00 94.44 241 GLY A N 1
ATOM 1941 C CA . GLY A 1 241 ? 14.761 0.112 -5.656 1.00 94.44 241 GLY A CA 1
ATOM 1942 C C . GLY A 1 241 ? 14.222 1.423 -6.231 1.00 94.44 241 GLY A C 1
ATOM 1943 O O . GLY A 1 241 ? 14.659 1.840 -7.298 1.00 94.44 241 GLY A O 1
ATOM 1944 N N . VAL A 1 242 ? 13.334 2.121 -5.510 1.00 93.31 242 VAL A N 1
ATOM 1945 C CA . VAL A 1 242 ? 12.774 3.418 -5.940 1.00 93.31 242 VAL A CA 1
ATOM 1946 C C . VAL A 1 242 ? 13.875 4.465 -6.116 1.00 93.31 242 VAL A C 1
ATOM 1948 O O . VAL A 1 242 ? 13.923 5.136 -7.145 1.00 93.31 242 VAL A O 1
ATOM 1951 N N . LEU A 1 243 ? 14.783 4.588 -5.145 1.00 91.81 243 LEU A N 1
ATOM 1952 C CA . LEU A 1 243 ? 15.916 5.510 -5.236 1.00 91.81 243 LEU A CA 1
ATOM 1953 C C . LEU A 1 243 ? 16.918 5.072 -6.308 1.00 91.81 243 LEU A C 1
ATOM 1955 O O . LEU A 1 243 ? 17.431 5.917 -7.035 1.00 91.81 243 LEU A O 1
ATOM 1959 N N . GLY A 1 244 ? 17.172 3.768 -6.437 1.00 91.81 244 GLY A N 1
ATOM 1960 C CA . GLY A 1 244 ? 18.057 3.213 -7.459 1.00 91.81 244 GLY A CA 1
ATOM 1961 C C . GLY A 1 244 ? 17.574 3.526 -8.873 1.00 91.81 244 GLY A C 1
ATOM 1962 O O . GLY A 1 244 ? 18.353 4.024 -9.680 1.00 91.81 244 GLY A O 1
ATOM 1963 N N . VAL A 1 245 ? 16.288 3.301 -9.148 1.00 91.00 245 VAL A N 1
ATOM 1964 C CA . VAL A 1 245 ? 15.634 3.663 -10.414 1.00 91.00 245 VAL A CA 1
ATOM 1965 C C . VAL A 1 245 ? 15.655 5.177 -10.616 1.00 91.00 245 VAL A C 1
ATOM 1967 O O . VAL A 1 245 ? 16.051 5.642 -11.680 1.00 91.00 245 VAL A O 1
ATOM 1970 N N . GLY A 1 246 ? 15.276 5.947 -9.592 1.00 88.69 246 GLY A N 1
ATOM 1971 C CA . GLY A 1 246 ? 15.138 7.399 -9.698 1.00 88.69 246 GLY A CA 1
ATOM 1972 C C . GLY A 1 246 ? 16.451 8.155 -9.905 1.00 88.69 246 GLY A C 1
ATOM 1973 O O . GLY A 1 246 ? 16.440 9.230 -10.499 1.00 88.69 246 GLY A O 1
ATOM 1974 N N . LEU A 1 247 ? 17.572 7.609 -9.426 1.00 88.31 247 LEU A N 1
ATOM 1975 C CA . LEU A 1 247 ? 18.916 8.181 -9.580 1.00 88.31 247 LEU A CA 1
ATOM 1976 C C . LEU A 1 247 ? 19.664 7.638 -10.806 1.00 88.31 247 LEU A C 1
ATOM 1978 O O . LEU A 1 247 ? 20.778 8.078 -11.094 1.00 88.31 247 LEU A O 1
ATOM 1982 N N . TYR A 1 248 ? 19.098 6.663 -11.518 1.00 87.19 248 TYR A N 1
ATOM 1983 C CA . TYR A 1 248 ? 19.763 6.046 -12.655 1.00 87.19 248 TYR A CA 1
ATOM 1984 C C . TYR A 1 248 ? 19.644 6.910 -13.917 1.00 87.19 248 TYR A C 1
ATOM 1986 O O . TYR A 1 248 ? 18.556 7.304 -14.320 1.00 87.19 248 TYR A O 1
ATOM 1994 N N . GLY A 1 249 ? 20.768 7.143 -14.600 1.00 72.50 249 GLY A N 1
ATOM 1995 C CA . GLY A 1 249 ? 20.808 7.650 -15.979 1.00 72.50 249 GLY A CA 1
ATOM 1996 C C . GLY A 1 249 ? 20.517 9.141 -16.197 1.00 72.50 249 GLY A C 1
ATOM 1997 O O . GLY A 1 249 ? 20.599 9.587 -17.339 1.00 72.50 249 GLY A O 1
ATOM 1998 N N . SER A 1 250 ? 20.243 9.931 -15.157 1.00 68.06 250 SER A N 1
ATOM 1999 C CA . SER A 1 250 ? 20.021 11.378 -15.283 1.00 68.06 250 SER A CA 1
ATOM 2000 C C . SER A 1 250 ? 20.751 12.187 -14.208 1.00 68.06 250 SER A C 1
ATOM 2002 O O . SER A 1 250 ? 20.924 11.745 -13.077 1.00 68.06 250 SER A O 1
ATOM 2004 N N . ASN A 1 251 ? 21.172 13.408 -14.566 1.00 68.44 251 ASN A N 1
ATOM 2005 C CA . ASN A 1 251 ? 21.757 14.367 -13.615 1.00 68.44 251 ASN A CA 1
ATOM 2006 C C . ASN A 1 251 ? 20.716 14.902 -12.614 1.00 68.44 251 ASN A C 1
ATOM 2008 O O . ASN A 1 251 ? 21.078 15.353 -11.531 1.00 68.44 251 ASN A O 1
ATOM 2012 N N . GLU A 1 252 ? 19.434 14.853 -12.982 1.00 73.94 252 GLU A N 1
ATOM 2013 C CA . GLU A 1 252 ? 18.304 15.189 -12.117 1.00 73.94 252 GLU A CA 1
ATOM 2014 C C . GLU A 1 252 ? 17.517 13.910 -11.802 1.00 73.94 252 GLU A C 1
ATOM 2016 O O . GLU A 1 252 ? 17.202 13.169 -12.736 1.00 73.94 252 GLU A O 1
ATOM 2021 N N . PRO A 1 253 ? 17.185 13.621 -10.534 1.00 78.12 253 PRO A N 1
ATOM 2022 C CA . PRO A 1 253 ? 16.432 12.421 -10.189 1.00 78.12 253 PRO A CA 1
ATOM 2023 C C . PRO A 1 253 ? 15.027 12.461 -10.804 1.00 78.12 253 PRO A C 1
ATOM 2025 O O . PRO A 1 253 ? 14.288 13.427 -10.606 1.00 78.12 253 PRO A O 1
ATOM 2028 N N . THR A 1 254 ? 14.630 11.405 -11.523 1.00 80.88 254 THR A N 1
ATOM 2029 C CA . THR A 1 254 ? 13.279 11.293 -12.100 1.00 80.88 254 THR A CA 1
ATOM 2030 C C . THR A 1 254 ? 12.520 10.123 -11.484 1.00 80.88 254 THR A C 1
ATOM 2032 O O . THR A 1 254 ? 12.828 8.960 -11.707 1.00 80.88 254 THR A O 1
ATOM 2035 N N . LEU A 1 255 ? 11.498 10.437 -10.685 1.00 85.44 255 LEU A N 1
ATOM 2036 C CA . LEU A 1 255 ? 10.692 9.446 -9.953 1.00 85.44 255 LEU A CA 1
ATOM 2037 C C . LEU A 1 255 ? 9.333 9.165 -10.612 1.00 85.44 255 LEU A C 1
ATOM 2039 O O . LEU A 1 255 ? 8.504 8.432 -10.071 1.00 85.44 255 LEU A O 1
ATOM 2043 N N . ASN A 1 256 ? 9.100 9.738 -11.795 1.00 87.56 256 ASN A N 1
ATOM 2044 C CA . ASN A 1 256 ? 7.848 9.560 -12.516 1.00 87.56 256 ASN A CA 1
ATOM 2045 C C . ASN A 1 256 ? 7.830 8.204 -13.201 1.00 87.56 256 ASN A C 1
ATOM 2047 O O . ASN A 1 256 ? 8.737 7.857 -13.952 1.00 87.56 256 ASN A O 1
ATOM 2051 N N . PHE A 1 257 ? 6.733 7.484 -13.015 1.00 86.31 257 PHE A N 1
ATOM 2052 C CA . PHE A 1 257 ? 6.607 6.128 -13.519 1.00 86.31 257 PHE A CA 1
ATOM 2053 C C . PHE A 1 257 ? 6.760 6.046 -15.051 1.00 86.31 257 PHE A C 1
ATOM 2055 O O . PHE A 1 257 ? 7.532 5.241 -15.556 1.00 86.31 257 PHE A O 1
ATOM 2062 N N . GLU A 1 258 ? 6.099 6.937 -15.797 1.00 85.50 258 GLU A N 1
ATOM 2063 C CA . GLU A 1 258 ? 6.157 6.982 -17.271 1.00 85.50 258 GLU A CA 1
ATOM 2064 C C . GLU A 1 258 ? 7.571 7.209 -17.825 1.00 85.50 258 GLU A C 1
ATOM 2066 O O . GLU A 1 258 ? 7.919 6.673 -18.876 1.00 85.50 258 GLU A O 1
ATOM 2071 N N . THR A 1 259 ? 8.391 8.015 -17.144 1.00 86.31 259 THR A N 1
ATOM 2072 C CA . THR A 1 259 ? 9.764 8.271 -17.596 1.00 86.31 259 THR A CA 1
ATOM 2073 C C . THR A 1 259 ? 10.656 7.073 -17.311 1.00 86.31 259 THR A C 1
ATOM 2075 O O . THR A 1 259 ? 11.455 6.710 -18.167 1.00 86.31 259 THR A O 1
ATOM 2078 N N . SER A 1 260 ? 10.477 6.427 -16.155 1.00 86.44 260 SER A N 1
ATOM 2079 C CA . SER A 1 260 ? 11.266 5.258 -15.765 1.00 86.44 260 SER A CA 1
ATOM 2080 C C . SER A 1 260 ? 10.946 4.024 -16.620 1.00 86.44 260 SER A C 1
ATOM 2082 O O . SER A 1 260 ? 11.855 3.280 -16.960 1.00 86.44 260 SER A O 1
ATOM 2084 N N . VAL A 1 261 ? 9.690 3.826 -17.042 1.00 87.38 261 VAL A N 1
ATOM 2085 C CA . VAL A 1 261 ? 9.305 2.716 -17.948 1.00 87.38 261 VAL A CA 1
ATOM 2086 C C . VAL A 1 261 ? 9.958 2.841 -19.325 1.00 87.38 261 VAL A C 1
ATOM 2088 O O . VAL A 1 261 ? 10.335 1.842 -19.929 1.00 87.38 261 VAL A O 1
ATOM 2091 N N . ASN A 1 262 ? 10.123 4.066 -19.827 1.00 86.44 262 ASN A N 1
ATOM 2092 C CA . ASN A 1 262 ? 10.746 4.310 -21.130 1.00 86.44 262 ASN A CA 1
ATOM 2093 C C . ASN A 1 262 ? 12.283 4.305 -21.080 1.00 86.44 262 ASN A C 1
ATOM 2095 O O . ASN A 1 262 ? 12.938 4.488 -22.108 1.00 86.44 262 ASN A O 1
ATOM 2099 N N . GLN A 1 263 ? 12.871 4.127 -19.897 1.00 86.56 263 GLN A N 1
ATOM 2100 C CA . GLN A 1 263 ? 14.311 4.119 -19.710 1.00 86.56 263 GLN A CA 1
ATOM 2101 C C . GLN A 1 263 ? 14.873 2.705 -19.876 1.00 86.56 263 GLN A C 1
ATOM 2103 O O . GLN A 1 263 ? 14.370 1.740 -19.311 1.00 86.56 263 GLN A O 1
ATOM 2108 N N . SER A 1 264 ? 15.957 2.572 -20.640 1.00 86.62 264 SER A N 1
ATOM 2109 C CA . SER A 1 264 ? 16.639 1.290 -20.818 1.00 86.62 264 SER A CA 1
ATOM 2110 C C . SER A 1 264 ? 17.624 1.026 -19.678 1.00 86.62 264 SER A C 1
ATOM 2112 O O . SER A 1 264 ? 18.563 1.805 -19.483 1.00 86.62 264 SER A O 1
ATOM 2114 N N . TYR A 1 265 ? 17.463 -0.100 -18.985 1.00 89.25 265 TYR A N 1
ATOM 2115 C CA . TYR A 1 265 ? 18.386 -0.570 -17.952 1.00 89.25 265 TYR A CA 1
ATOM 2116 C C . TYR A 1 265 ? 19.255 -1.726 -18.480 1.00 89.25 265 TYR A C 1
ATOM 2118 O O . TYR A 1 265 ? 18.778 -2.569 -19.239 1.00 89.25 265 TYR A O 1
ATOM 2126 N N . PRO A 1 266 ? 20.535 -1.825 -18.081 1.00 93.00 266 PRO A N 1
ATOM 2127 C CA . PRO A 1 266 ? 21.323 -3.029 -18.287 1.00 93.00 266 PRO A CA 1
ATOM 2128 C C . PRO A 1 266 ? 20.680 -4.203 -17.547 1.00 93.00 266 PRO A C 1
ATOM 2130 O O . PRO A 1 266 ? 20.346 -4.073 -16.370 1.00 93.00 266 PRO A O 1
ATOM 2133 N N . VAL A 1 267 ? 20.596 -5.368 -18.192 1.00 91.94 267 VAL A N 1
ATOM 2134 C CA . VAL A 1 267 ? 19.898 -6.556 -17.659 1.00 91.94 267 VAL A CA 1
ATOM 2135 C C . VAL A 1 267 ? 20.336 -6.919 -16.234 1.00 91.94 267 VAL A C 1
ATOM 2137 O O . VAL A 1 267 ? 19.505 -7.232 -15.389 1.00 91.94 267 VAL A O 1
ATOM 2140 N N . ALA A 1 268 ? 21.635 -6.841 -15.929 1.00 94.25 268 ALA A N 1
ATOM 2141 C CA . ALA A 1 268 ? 22.142 -7.146 -14.589 1.00 94.25 268 ALA A CA 1
ATOM 2142 C C . ALA A 1 268 ? 21.580 -6.202 -13.509 1.00 94.25 268 ALA A C 1
ATOM 2144 O O . ALA A 1 268 ? 21.258 -6.638 -12.407 1.00 94.25 268 ALA A O 1
ATOM 2145 N N . LEU A 1 269 ? 21.448 -4.916 -13.833 1.00 93.88 269 LEU A N 1
ATOM 2146 C CA . LEU A 1 269 ? 20.917 -3.896 -12.934 1.00 93.88 269 LEU A CA 1
ATOM 2147 C C . LEU A 1 269 ? 19.389 -4.014 -12.824 1.00 93.88 269 LEU A C 1
ATOM 2149 O O . LEU A 1 269 ? 18.849 -3.946 -11.722 1.00 93.88 269 LEU A O 1
ATOM 2153 N N . GLU A 1 270 ? 18.716 -4.302 -13.938 1.00 94.44 270 GLU A N 1
ATOM 2154 C CA . GLU A 1 270 ? 17.281 -4.593 -13.977 1.00 94.44 270 GLU A CA 1
ATOM 2155 C C . GLU A 1 270 ? 16.918 -5.773 -13.059 1.00 94.44 270 GLU A C 1
ATOM 2157 O O . GLU A 1 270 ? 15.983 -5.678 -12.268 1.00 94.44 270 GLU A O 1
ATOM 2162 N N . ILE A 1 271 ? 17.713 -6.852 -13.079 1.00 95.69 271 ILE A N 1
ATOM 2163 C CA . ILE A 1 271 ? 17.552 -8.015 -12.190 1.00 95.69 271 ILE A CA 1
ATOM 2164 C C . ILE A 1 271 ? 17.713 -7.626 -10.713 1.00 95.69 271 ILE A C 1
ATOM 2166 O O . ILE A 1 271 ? 16.945 -8.094 -9.872 1.00 95.69 271 ILE A O 1
ATOM 2170 N N . ILE A 1 272 ? 18.682 -6.769 -10.376 1.00 96.12 272 ILE A N 1
ATOM 2171 C CA . ILE A 1 272 ? 18.902 -6.319 -8.991 1.00 96.12 272 ILE A CA 1
ATOM 2172 C C . ILE A 1 272 ? 17.688 -5.534 -8.482 1.00 96.12 272 ILE A C 1
ATOM 2174 O O . ILE A 1 272 ? 17.190 -5.816 -7.389 1.00 96.12 272 ILE A O 1
ATOM 2178 N N . PHE A 1 273 ? 17.182 -4.587 -9.277 1.00 95.19 273 PHE A N 1
ATOM 2179 C CA . PHE A 1 273 ? 15.977 -3.833 -8.926 1.00 95.19 273 PHE A CA 1
ATOM 2180 C C . PHE A 1 273 ? 14.754 -4.741 -8.826 1.00 95.19 273 PHE A C 1
ATOM 2182 O O . PHE A 1 273 ? 14.010 -4.655 -7.848 1.00 95.19 273 PHE A O 1
ATOM 2189 N N . TYR A 1 274 ? 14.598 -5.669 -9.772 1.00 96.44 274 TYR A N 1
ATOM 2190 C CA . TYR A 1 274 ? 13.498 -6.625 -9.790 1.00 96.44 274 TYR A CA 1
ATOM 2191 C C . TYR A 1 274 ? 13.464 -7.475 -8.521 1.00 96.44 274 TYR A C 1
ATOM 2193 O O . TYR A 1 274 ? 12.408 -7.625 -7.914 1.00 96.44 274 TYR A O 1
ATOM 2201 N N . ILE A 1 275 ? 14.611 -8.001 -8.079 1.00 95.69 275 ILE A N 1
ATOM 2202 C CA . ILE A 1 275 ? 14.699 -8.795 -6.845 1.00 95.69 275 ILE A CA 1
ATOM 2203 C C . ILE A 1 275 ? 14.369 -7.933 -5.621 1.00 95.69 275 ILE A C 1
ATOM 2205 O O . ILE A 1 275 ? 13.611 -8.378 -4.759 1.00 95.69 275 ILE A O 1
ATOM 2209 N N . GLY A 1 276 ? 14.885 -6.702 -5.542 1.00 96.12 276 GLY A N 1
ATOM 2210 C CA . GLY A 1 276 ? 14.589 -5.789 -4.433 1.00 96.12 276 GLY A CA 1
ATOM 2211 C C . GLY A 1 276 ? 13.090 -5.499 -4.303 1.00 96.12 276 GLY A C 1
ATOM 2212 O O . GLY A 1 276 ? 12.497 -5.679 -3.236 1.00 96.12 276 GLY A O 1
ATOM 2213 N N . PHE A 1 277 ? 12.448 -5.138 -5.411 1.00 96.69 277 PHE A N 1
ATOM 2214 C CA . PHE A 1 277 ? 11.004 -4.935 -5.465 1.00 96.69 277 PHE A CA 1
ATOM 2215 C C . PHE A 1 277 ? 10.219 -6.225 -5.211 1.00 96.69 277 PHE A C 1
ATOM 2217 O O . PHE A 1 277 ? 9.249 -6.217 -4.451 1.00 96.69 277 PHE A O 1
ATOM 2224 N N . LEU A 1 278 ? 10.659 -7.353 -5.778 1.00 96.06 278 LEU A N 1
ATOM 2225 C CA . LEU A 1 278 ? 10.036 -8.656 -5.560 1.00 96.06 278 LEU A CA 1
ATOM 2226 C C . LEU A 1 278 ? 10.036 -9.026 -4.079 1.00 96.06 278 LEU A C 1
ATOM 2228 O O . LEU A 1 278 ? 9.008 -9.486 -3.606 1.00 96.06 278 LEU A O 1
ATOM 2232 N N . ILE A 1 279 ? 11.119 -8.792 -3.332 1.00 95.75 279 ILE A N 1
ATOM 2233 C CA . ILE A 1 279 ? 11.161 -9.049 -1.884 1.00 95.75 279 ILE A CA 1
ATOM 2234 C C . ILE A 1 279 ? 10.105 -8.206 -1.161 1.00 95.75 279 ILE A C 1
ATOM 2236 O O . ILE A 1 279 ? 9.315 -8.746 -0.386 1.00 95.75 279 ILE A O 1
ATOM 2240 N N . ALA A 1 280 ? 10.042 -6.901 -1.438 1.00 95.69 280 ALA A N 1
ATOM 2241 C CA . ALA A 1 280 ? 9.076 -6.009 -0.799 1.00 95.69 280 ALA A CA 1
ATOM 2242 C C . ALA A 1 280 ? 7.623 -6.439 -1.060 1.00 95.69 280 ALA A C 1
ATOM 2244 O O . ALA A 1 280 ? 6.803 -6.525 -0.137 1.00 95.69 280 ALA A O 1
ATOM 2245 N N . PHE A 1 281 ? 7.308 -6.753 -2.318 1.00 95.69 281 PHE A N 1
ATOM 2246 C CA . PHE A 1 281 ? 5.972 -7.182 -2.710 1.00 95.69 281 PHE A CA 1
ATOM 2247 C C . PHE A 1 281 ? 5.655 -8.601 -2.241 1.00 95.69 281 PHE A C 1
ATOM 2249 O O . PHE A 1 281 ? 4.534 -8.842 -1.806 1.00 95.69 281 PHE A O 1
ATOM 2256 N N . ALA A 1 282 ? 6.630 -9.512 -2.242 1.00 94.75 282 ALA A N 1
ATOM 2257 C CA . ALA A 1 282 ? 6.493 -10.879 -1.748 1.00 94.75 282 ALA A CA 1
ATOM 2258 C C . ALA A 1 282 ? 6.170 -10.917 -0.256 1.00 94.75 282 ALA A C 1
ATOM 2260 O O . ALA A 1 282 ? 5.304 -11.688 0.152 1.00 94.75 282 ALA A O 1
ATOM 2261 N N . VAL A 1 283 ? 6.801 -10.058 0.554 1.00 95.00 283 VAL A N 1
ATOM 2262 C CA . VAL A 1 283 ? 6.439 -9.930 1.971 1.00 95.00 283 VAL A CA 1
ATOM 2263 C C . VAL A 1 283 ? 4.983 -9.491 2.103 1.00 95.00 283 VAL A C 1
ATOM 2265 O O . VAL A 1 283 ? 4.219 -10.144 2.810 1.00 95.00 283 VAL A O 1
ATOM 2268 N N . LYS A 1 284 ? 4.565 -8.422 1.411 1.00 93.88 284 LYS A N 1
ATOM 2269 C CA . LYS A 1 284 ? 3.204 -7.885 1.577 1.00 93.88 284 LYS A CA 1
ATOM 2270 C C . LYS A 1 284 ? 2.122 -8.796 0.992 1.00 93.88 284 LYS A C 1
ATOM 2272 O O . LYS A 1 284 ? 1.057 -8.903 1.586 1.00 93.88 284 LYS A O 1
ATOM 2277 N N . LEU A 1 285 ? 2.401 -9.494 -0.109 1.00 92.25 285 LEU A N 1
ATOM 2278 C CA . LEU A 1 285 ? 1.532 -10.533 -0.679 1.00 92.25 285 LEU A CA 1
ATOM 2279 C C . LEU A 1 285 ? 1.549 -11.847 0.089 1.00 92.25 285 LEU A C 1
ATOM 2281 O O . LEU A 1 285 ? 0.685 -12.685 -0.153 1.00 92.25 285 LEU A O 1
ATOM 2285 N N . SER A 1 286 ? 2.508 -12.026 1.000 1.00 92.25 286 SER A N 1
ATOM 2286 C CA . SER A 1 286 ? 2.726 -13.286 1.707 1.00 92.25 286 SER A CA 1
ATOM 2287 C C . SER A 1 286 ? 3.040 -14.441 0.751 1.00 92.25 286 SER A C 1
ATOM 2289 O O . SER A 1 286 ? 2.406 -15.490 0.803 1.00 92.25 286 SER A O 1
ATOM 2291 N N . ILE A 1 287 ? 4.015 -14.244 -0.139 1.00 92.62 287 ILE A N 1
ATOM 2292 C CA . ILE A 1 287 ? 4.543 -15.304 -1.009 1.00 92.62 287 ILE A CA 1
ATOM 2293 C C . ILE A 1 287 ? 5.407 -16.257 -0.170 1.00 92.62 287 ILE A C 1
ATOM 2295 O O . ILE A 1 287 ? 6.185 -15.795 0.664 1.00 92.62 287 ILE A O 1
ATOM 2299 N N . LEU A 1 288 ? 5.310 -17.575 -0.368 1.00 90.69 288 LEU A N 1
ATOM 2300 C CA . LEU A 1 288 ? 6.177 -18.562 0.292 1.00 90.69 288 LEU A CA 1
ATOM 2301 C C . LEU A 1 288 ? 7.668 -18.238 0.039 1.00 90.69 288 LEU A C 1
ATOM 2303 O O . LEU A 1 288 ? 8.054 -18.065 -1.116 1.00 90.69 288 LEU A O 1
ATOM 2307 N N . PRO A 1 289 ? 8.532 -18.151 1.076 1.00 88.44 289 PRO A N 1
ATOM 2308 C CA . PRO A 1 289 ? 8.338 -18.495 2.497 1.00 88.44 289 PRO A CA 1
ATOM 2309 C C . PRO A 1 289 ? 7.939 -17.324 3.425 1.00 88.44 289 PRO A C 1
ATOM 2311 O O . PRO A 1 289 ? 7.827 -17.501 4.636 1.00 88.44 289 PRO A O 1
ATOM 2314 N N . LEU A 1 290 ? 7.712 -16.126 2.892 1.00 92.06 290 LEU A N 1
ATOM 2315 C CA . LEU A 1 290 ? 7.526 -14.867 3.628 1.00 92.06 290 LEU A CA 1
ATOM 2316 C C . LEU A 1 290 ? 6.085 -14.634 4.134 1.00 92.06 290 LEU A C 1
ATOM 2318 O O . LEU A 1 290 ? 5.718 -13.510 4.468 1.00 92.06 290 LEU A O 1
ATOM 2322 N N . HIS A 1 291 ? 5.269 -15.687 4.233 1.00 92.75 291 HIS A N 1
ATOM 2323 C CA . HIS A 1 291 ? 3.845 -15.609 4.586 1.00 92.75 291 HIS A CA 1
ATOM 2324 C C . HIS A 1 291 ? 3.552 -15.687 6.091 1.00 92.75 291 HIS A C 1
ATOM 2326 O O . HIS A 1 291 ? 2.411 -15.518 6.513 1.00 92.75 291 HIS A O 1
ATOM 2332 N N . THR A 1 292 ? 4.552 -15.966 6.930 1.00 93.19 292 THR A N 1
ATOM 2333 C CA . THR A 1 292 ? 4.330 -16.359 8.335 1.00 93.19 292 THR A CA 1
ATOM 2334 C C . THR A 1 292 ? 3.777 -15.247 9.229 1.00 93.19 292 THR A C 1
ATOM 2336 O O . THR A 1 292 ? 3.287 -15.536 10.319 1.00 93.19 292 THR A O 1
ATOM 2339 N N . TRP A 1 293 ? 3.859 -13.979 8.818 1.00 93.19 293 TRP A N 1
ATOM 2340 C CA . TRP A 1 293 ? 3.240 -12.864 9.540 1.00 93.19 293 TRP A CA 1
ATOM 2341 C C . TRP A 1 293 ? 1.717 -12.827 9.346 1.00 93.19 293 TRP A C 1
ATOM 2343 O O . TRP A 1 293 ? 1.000 -12.364 10.236 1.00 93.19 293 TRP A O 1
ATOM 2353 N N . LEU A 1 294 ? 1.218 -13.338 8.216 1.00 92.94 294 LEU A N 1
ATOM 2354 C CA . LEU A 1 294 ? -0.178 -13.225 7.806 1.00 92.94 294 LEU A CA 1
ATOM 2355 C C . LEU A 1 294 ? -1.134 -13.948 8.778 1.00 92.94 294 LEU A C 1
ATOM 2357 O O . LEU A 1 294 ? -2.026 -13.278 9.306 1.00 92.94 294 LEU A O 1
ATOM 2361 N N . PRO A 1 295 ? -0.953 -15.244 9.125 1.00 93.19 295 PRO A N 1
ATOM 2362 C CA . PRO A 1 295 ? -1.895 -15.949 10.000 1.00 93.19 295 PRO A CA 1
ATOM 2363 C C . PRO A 1 295 ? -2.013 -15.322 11.394 1.00 93.19 295 PRO A C 1
ATOM 2365 O O . PRO A 1 295 ? -3.119 -15.166 11.910 1.00 93.19 295 PRO A O 1
ATOM 2368 N N . ASP A 1 296 ? -0.888 -14.897 11.978 1.00 92.06 296 ASP A N 1
ATOM 2369 C CA . ASP A 1 296 ? -0.855 -14.269 13.305 1.00 92.06 296 ASP A CA 1
ATOM 2370 C C . ASP A 1 296 ? -1.555 -12.905 13.317 1.00 92.06 296 ASP A C 1
ATOM 2372 O O . ASP A 1 296 ? -2.198 -12.526 14.300 1.00 92.06 296 ASP A O 1
ATOM 2376 N N . THR A 1 297 ? -1.416 -12.152 12.225 1.00 92.44 297 THR A N 1
ATOM 2377 C CA . THR A 1 297 ? -1.991 -10.810 12.089 1.00 92.44 297 THR A CA 1
ATOM 2378 C C . THR A 1 297 ? -3.497 -10.897 11.854 1.00 92.44 297 THR A C 1
ATOM 2380 O O . THR A 1 297 ? -4.258 -10.198 12.522 1.00 92.44 297 THR A O 1
ATOM 2383 N N . HIS A 1 298 ? -3.954 -11.801 10.981 1.00 93.06 298 HIS A N 1
ATOM 2384 C CA . HIS A 1 298 ? -5.384 -12.019 10.738 1.00 93.06 298 HIS A CA 1
ATOM 2385 C C . HIS A 1 298 ? -6.109 -12.643 11.931 1.00 93.06 298 HIS A C 1
ATOM 2387 O O . HIS A 1 298 ? -7.257 -12.283 12.187 1.00 93.06 298 HIS A O 1
ATOM 2393 N N . GLY A 1 299 ? -5.451 -13.544 12.666 1.00 92.19 299 GLY A N 1
ATOM 2394 C CA . GLY A 1 299 ? -6.038 -14.196 13.838 1.00 92.19 299 GLY A CA 1
ATOM 2395 C C . GLY A 1 299 ? -6.267 -13.250 15.019 1.00 92.19 299 GLY A C 1
ATOM 2396 O O . GLY A 1 299 ? -7.199 -13.453 15.793 1.00 92.19 299 GLY A O 1
ATOM 2397 N N . GLU A 1 300 ? -5.445 -12.206 15.155 1.00 91.00 300 GLU A N 1
ATOM 2398 C CA . GLU A 1 300 ? -5.515 -11.261 16.279 1.00 91.00 300 GLU A CA 1
ATOM 2399 C C . GLU A 1 300 ? -6.130 -9.902 15.903 1.00 91.00 300 GLU A C 1
ATOM 2401 O O . GLU A 1 300 ? -6.428 -9.105 16.792 1.00 91.00 300 GLU A O 1
ATOM 2406 N N . ALA A 1 301 ? -6.332 -9.591 14.622 1.00 92.06 301 ALA A N 1
ATOM 2407 C CA . ALA A 1 301 ? -6.944 -8.332 14.206 1.00 92.06 301 ALA A CA 1
ATOM 2408 C C . ALA A 1 301 ? -8.436 -8.260 14.572 1.00 92.06 301 ALA A C 1
ATOM 2410 O O . ALA A 1 301 ? -9.184 -9.226 14.433 1.00 92.06 301 ALA A O 1
ATOM 2411 N N . HIS A 1 302 ? -8.906 -7.067 14.955 1.00 92.19 302 HIS A N 1
ATOM 2412 C CA . HIS A 1 302 ? -10.343 -6.797 15.010 1.00 92.19 302 HIS A CA 1
ATOM 2413 C C . HIS A 1 302 ? -10.959 -7.049 13.628 1.00 92.19 302 HIS A C 1
ATOM 2415 O O . HIS A 1 302 ? -10.370 -6.670 12.616 1.00 92.19 302 HIS A O 1
ATOM 2421 N N . TYR A 1 303 ? -12.144 -7.652 13.562 1.00 93.19 303 TYR A N 1
ATOM 2422 C CA . TYR A 1 303 ? -12.721 -8.123 12.299 1.00 93.19 303 TYR A CA 1
ATOM 2423 C C . TYR A 1 303 ? -12.882 -7.004 11.251 1.00 93.19 303 TYR A C 1
ATOM 2425 O O . TYR A 1 303 ? -12.608 -7.238 10.079 1.00 93.19 303 TYR A O 1
ATOM 2433 N N . SER A 1 304 ? -13.202 -5.765 11.649 1.00 93.69 304 SER A N 1
ATOM 2434 C CA . SER A 1 304 ? -13.229 -4.621 10.719 1.00 93.69 304 SER A CA 1
ATOM 2435 C C . SER A 1 304 ? -11.848 -4.287 10.139 1.00 93.69 304 SER A C 1
ATOM 2437 O O . SER A 1 304 ? -11.735 -3.976 8.959 1.00 93.69 304 SER A O 1
ATOM 2439 N N . THR A 1 305 ? -10.784 -4.376 10.941 1.00 93.56 305 THR A N 1
ATOM 2440 C CA . THR A 1 305 ? -9.399 -4.191 10.481 1.00 93.56 305 THR A CA 1
ATOM 2441 C C . THR A 1 305 ? -8.964 -5.371 9.611 1.00 93.56 305 THR A C 1
ATOM 2443 O O . THR A 1 305 ? -8.300 -5.186 8.597 1.00 93.56 305 THR A O 1
ATOM 2446 N N . CYS A 1 306 ? -9.393 -6.586 9.958 1.00 94.12 306 CYS A N 1
ATOM 2447 C CA . CYS A 1 306 ? -9.127 -7.802 9.194 1.00 94.12 306 CYS A CA 1
ATOM 2448 C C . CYS A 1 306 ? -9.748 -7.743 7.787 1.00 94.12 306 CYS A C 1
ATOM 2450 O O . CYS A 1 306 ? -9.098 -8.145 6.823 1.00 94.12 306 CYS A O 1
ATOM 2452 N N . MET A 1 307 ? -10.949 -7.164 7.639 1.00 95.69 307 MET A N 1
ATOM 2453 C CA . MET A 1 307 ? -11.574 -6.922 6.328 1.00 95.69 307 MET A CA 1
ATOM 2454 C C . MET A 1 307 ? -10.692 -6.063 5.418 1.00 95.69 307 MET A C 1
ATOM 2456 O O . MET A 1 307 ? -10.573 -6.350 4.232 1.00 95.69 307 MET A O 1
ATOM 2460 N N . LEU A 1 308 ? -10.052 -5.033 5.967 1.00 94.75 308 LEU A N 1
ATOM 2461 C CA . LEU A 1 308 ? -9.176 -4.133 5.216 1.00 94.75 308 LEU A CA 1
ATOM 2462 C C . LEU A 1 308 ? -7.839 -4.792 4.877 1.00 94.75 308 LEU A C 1
ATOM 2464 O O . LEU A 1 308 ? -7.354 -4.677 3.751 1.00 94.75 308 LEU A O 1
ATOM 2468 N N . LEU A 1 309 ? -7.283 -5.534 5.835 1.00 92.56 309 LEU A N 1
ATOM 2469 C CA . LEU A 1 309 ? -6.044 -6.282 5.667 1.00 92.56 309 LEU A CA 1
ATOM 2470 C C . LEU A 1 309 ? -6.188 -7.348 4.565 1.00 92.56 309 LEU A C 1
ATOM 2472 O O . LEU A 1 309 ? -5.412 -7.393 3.614 1.00 92.56 309 LEU A O 1
ATOM 2476 N N . ALA A 1 310 ? -7.239 -8.167 4.644 1.00 92.44 310 ALA A N 1
ATOM 2477 C CA . ALA A 1 310 ? -7.485 -9.237 3.680 1.00 92.44 310 ALA A CA 1
ATOM 2478 C C . ALA A 1 310 ? -7.984 -8.680 2.343 1.00 92.44 310 ALA A C 1
ATOM 2480 O O . ALA A 1 310 ? -7.630 -9.166 1.26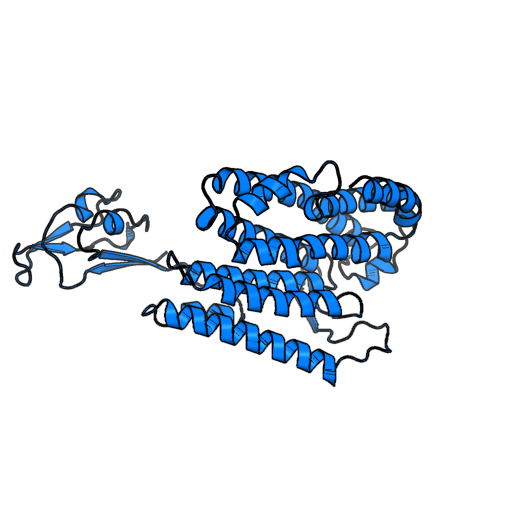6 1.00 92.44 310 ALA A O 1
ATOM 2481 N N . GLY A 1 311 ? -8.848 -7.670 2.411 1.00 92.38 311 GLY A N 1
ATOM 2482 C CA . GLY A 1 311 ? -9.549 -7.112 1.268 1.00 92.38 311 GLY A CA 1
ATOM 2483 C C . GLY A 1 311 ? -8.662 -6.281 0.355 1.00 92.38 311 GLY A C 1
ATOM 2484 O O . GLY A 1 311 ? -8.788 -6.402 -0.860 1.00 92.38 311 GLY A O 1
ATOM 2485 N N . ILE A 1 312 ? -7.767 -5.472 0.928 1.00 94.75 312 ILE A N 1
ATOM 2486 C CA . ILE A 1 312 ? -7.083 -4.393 0.205 1.00 94.75 312 ILE A CA 1
ATOM 2487 C C . ILE A 1 312 ? -5.563 -4.498 0.346 1.00 94.75 312 ILE A C 1
ATOM 2489 O O . ILE A 1 312 ? -4.867 -4.496 -0.668 1.00 94.75 312 ILE A O 1
ATOM 2493 N N . LEU A 1 313 ? -5.040 -4.671 1.566 1.00 92.69 313 LEU A N 1
ATOM 2494 C CA . LEU A 1 313 ? -3.592 -4.624 1.823 1.00 92.69 313 LEU A CA 1
ATOM 2495 C C . LEU A 1 313 ? -2.810 -5.666 0.997 1.00 92.69 313 LEU A C 1
ATOM 2497 O O . LEU A 1 313 ? -1.787 -5.344 0.393 1.00 92.69 313 LEU A O 1
ATOM 2501 N N . LEU A 1 314 ? -3.338 -6.891 0.882 1.00 92.56 314 LEU A N 1
ATOM 2502 C CA . LEU A 1 314 ? -2.773 -7.941 0.018 1.00 92.56 314 LEU A CA 1
ATOM 2503 C C . LEU A 1 314 ? -2.824 -7.569 -1.476 1.00 92.56 314 LEU A C 1
ATOM 2505 O O . LEU A 1 314 ? -1.876 -7.819 -2.218 1.00 92.56 314 LEU A O 1
ATOM 2509 N N . LYS A 1 315 ? -3.915 -6.937 -1.932 1.00 95.06 315 LYS A N 1
ATOM 2510 C CA . LYS A 1 315 ? -4.106 -6.548 -3.344 1.00 95.06 315 LYS A CA 1
ATOM 2511 C C . LYS A 1 315 ? -3.123 -5.455 -3.742 1.00 95.06 315 LYS A C 1
ATOM 2513 O O . LYS A 1 315 ? -2.698 -5.405 -4.889 1.00 95.06 315 LYS A O 1
ATOM 2518 N N . MET A 1 316 ? -2.715 -4.625 -2.789 1.00 93.69 316 MET A N 1
ATOM 2519 C CA . MET A 1 316 ? -1.711 -3.595 -3.009 1.00 93.69 316 MET A CA 1
ATOM 2520 C C . MET A 1 316 ? -0.336 -4.176 -3.352 1.00 93.69 316 MET A C 1
ATOM 2522 O O . MET A 1 316 ? 0.365 -3.630 -4.199 1.00 93.69 316 MET A O 1
ATOM 2526 N N . GLY A 1 317 ? 0.034 -5.316 -2.760 1.00 93.56 317 GLY A N 1
ATOM 2527 C CA . GLY A 1 317 ? 1.255 -6.023 -3.145 1.00 93.56 317 GLY A CA 1
ATOM 2528 C C . GLY A 1 317 ? 1.173 -6.631 -4.551 1.00 93.56 317 GLY A C 1
ATOM 2529 O O . GLY A 1 317 ? 2.143 -6.547 -5.298 1.00 93.56 317 GLY A O 1
ATOM 2530 N N . ALA A 1 318 ? 0.009 -7.158 -4.955 1.00 94.12 318 ALA A N 1
ATOM 2531 C CA . ALA A 1 318 ? -0.218 -7.641 -6.327 1.00 94.12 318 ALA A CA 1
ATOM 2532 C C . ALA A 1 318 ? -0.167 -6.495 -7.336 1.00 94.12 318 ALA A C 1
ATOM 2534 O O . ALA A 1 318 ? 0.477 -6.612 -8.374 1.00 94.12 318 ALA A O 1
ATOM 2535 N N . TYR A 1 319 ? -0.791 -5.369 -6.998 1.00 95.50 319 TYR A N 1
ATOM 2536 C CA . TYR A 1 319 ? -0.711 -4.152 -7.791 1.00 95.50 319 TYR A CA 1
ATOM 2537 C C . TYR A 1 319 ? 0.742 -3.688 -7.948 1.00 95.50 319 TYR A C 1
ATOM 2539 O O . TYR A 1 319 ? 1.154 -3.393 -9.062 1.00 95.50 319 TYR A O 1
ATOM 2547 N N . GLY A 1 320 ? 1.545 -3.712 -6.878 1.00 94.50 320 GLY A N 1
ATOM 2548 C CA . GLY A 1 320 ? 2.982 -3.429 -6.943 1.00 94.50 320 GLY A CA 1
ATOM 2549 C C . GLY A 1 320 ? 3.754 -4.395 -7.850 1.00 94.50 320 GLY A C 1
ATOM 2550 O O . GLY A 1 320 ? 4.556 -3.947 -8.663 1.00 94.50 320 GLY A O 1
ATOM 2551 N N . LEU A 1 321 ? 3.478 -5.705 -7.787 1.00 94.81 321 LEU A N 1
ATOM 2552 C CA . LEU A 1 321 ? 4.100 -6.680 -8.695 1.00 94.81 321 LEU A CA 1
ATOM 2553 C C . LEU A 1 321 ? 3.770 -6.410 -10.164 1.00 94.81 321 LEU A C 1
ATOM 2555 O O . LEU A 1 321 ? 4.659 -6.455 -11.006 1.00 94.81 321 LEU A O 1
ATOM 2559 N N . ILE A 1 322 ? 2.506 -6.147 -10.483 1.00 93.94 322 ILE A N 1
ATOM 2560 C CA . ILE A 1 322 ? 2.100 -5.913 -11.872 1.00 93.94 322 ILE A CA 1
ATOM 2561 C C . ILE A 1 322 ? 2.658 -4.567 -12.336 1.00 93.94 322 ILE A C 1
ATOM 2563 O O . ILE A 1 322 ? 3.388 -4.495 -13.318 1.00 93.94 322 ILE A O 1
ATOM 2567 N N . ARG A 1 323 ? 2.388 -3.502 -11.582 1.00 91.38 323 ARG A N 1
ATOM 2568 C CA . ARG A 1 323 ? 2.782 -2.151 -11.963 1.00 91.38 323 ARG A CA 1
ATOM 2569 C C . ARG A 1 323 ? 4.295 -1.997 -11.996 1.00 91.38 323 ARG A C 1
ATOM 2571 O O . ARG A 1 323 ? 4.848 -1.593 -12.999 1.00 91.38 323 ARG A O 1
ATOM 2578 N N . ILE A 1 324 ? 4.991 -2.315 -10.914 1.00 93.38 324 ILE A N 1
ATOM 2579 C CA . ILE A 1 324 ? 6.425 -2.035 -10.817 1.00 93.38 324 ILE A CA 1
ATOM 2580 C C . ILE A 1 324 ? 7.230 -3.196 -11.400 1.00 93.38 324 ILE A C 1
ATOM 2582 O O . ILE A 1 324 ? 8.044 -2.973 -12.277 1.00 93.38 324 ILE A O 1
ATOM 2586 N N . ASN A 1 325 ? 7.005 -4.449 -11.012 1.00 94.38 325 ASN A N 1
ATOM 2587 C CA . ASN A 1 325 ? 7.871 -5.523 -11.517 1.00 94.38 325 ASN A CA 1
ATOM 2588 C C . ASN A 1 325 ? 7.614 -5.898 -12.981 1.00 94.38 325 ASN A C 1
ATOM 2590 O O . ASN A 1 325 ? 8.574 -6.157 -13.699 1.00 94.38 325 ASN A O 1
ATOM 2594 N N . MET A 1 326 ? 6.358 -5.943 -13.430 1.00 93.38 326 MET A N 1
ATOM 2595 C CA . MET A 1 326 ? 6.040 -6.367 -14.797 1.00 93.38 326 MET A CA 1
ATOM 2596 C C . MET A 1 326 ? 6.110 -5.215 -15.810 1.00 93.38 326 MET A C 1
ATOM 2598 O O . MET A 1 326 ? 6.689 -5.414 -16.875 1.00 93.38 326 MET A O 1
ATOM 2602 N N . GLU A 1 327 ? 5.564 -4.028 -15.512 1.00 91.94 327 GLU A N 1
ATOM 2603 C CA . GLU A 1 327 ? 5.585 -2.913 -16.482 1.00 91.94 327 GLU A CA 1
ATOM 2604 C C . GLU A 1 327 ? 6.925 -2.151 -16.511 1.00 91.94 327 GLU A C 1
ATOM 2606 O O . GLU A 1 327 ? 7.350 -1.746 -17.589 1.00 91.94 327 GLU A O 1
ATOM 2611 N N . LEU A 1 328 ? 7.604 -1.949 -15.369 1.00 91.31 328 LEU A N 1
ATOM 2612 C CA . LEU A 1 328 ? 8.874 -1.196 -15.322 1.00 91.31 328 LEU A CA 1
ATOM 2613 C C . LEU A 1 328 ? 10.092 -2.047 -15.708 1.00 91.31 328 LEU A C 1
ATOM 2615 O O . LEU A 1 328 ? 11.043 -1.518 -16.273 1.00 91.31 328 LEU A O 1
ATOM 2619 N N . LEU A 1 329 ? 10.088 -3.344 -15.377 1.00 93.69 329 LEU A N 1
ATOM 2620 C CA . LEU A 1 329 ? 11.245 -4.244 -15.515 1.00 93.69 329 LEU A CA 1
ATOM 2621 C C . LEU A 1 329 ? 10.886 -5.508 -16.332 1.00 93.69 329 LEU A C 1
ATOM 2623 O O . LEU A 1 329 ? 10.950 -6.633 -15.816 1.00 93.69 329 LEU A O 1
ATOM 2627 N N . PRO A 1 330 ? 10.458 -5.355 -17.602 1.00 93.25 330 PRO A N 1
ATOM 2628 C CA . PRO A 1 330 ? 9.869 -6.441 -18.383 1.00 93.25 330 PRO A CA 1
ATOM 2629 C C . PRO A 1 330 ? 10.860 -7.557 -18.742 1.00 93.25 330 PRO A C 1
ATOM 2631 O O . PRO A 1 330 ? 10.466 -8.728 -18.808 1.00 93.25 330 PRO A O 1
ATOM 2634 N N . HIS A 1 331 ? 12.143 -7.248 -18.965 1.00 93.00 331 HIS A N 1
ATOM 2635 C CA . HIS A 1 331 ? 13.128 -8.275 -19.309 1.00 93.00 331 HIS A CA 1
ATOM 2636 C C . HIS A 1 331 ? 13.441 -9.142 -18.094 1.00 93.00 331 HIS A C 1
ATOM 2638 O O . HIS A 1 331 ? 13.391 -10.371 -18.199 1.00 93.00 331 HIS A O 1
ATOM 2644 N N . ALA A 1 332 ? 13.672 -8.528 -16.931 1.00 94.38 332 ALA A N 1
ATOM 2645 C CA . ALA A 1 332 ? 13.837 -9.267 -15.684 1.00 94.38 332 ALA A CA 1
ATOM 2646 C C . ALA A 1 332 ? 12.579 -10.093 -15.362 1.00 94.38 332 ALA A C 1
ATOM 2648 O O . ALA A 1 332 ? 12.688 -11.278 -15.034 1.00 94.38 332 ALA A O 1
ATOM 2649 N N . HIS A 1 333 ? 11.381 -9.526 -15.551 1.00 95.38 333 HIS A N 1
ATOM 2650 C CA . HIS A 1 333 ? 10.126 -10.246 -15.339 1.00 95.38 333 HIS A CA 1
ATOM 2651 C C . HIS A 1 333 ? 10.010 -11.505 -16.206 1.00 95.38 333 HIS A C 1
ATOM 2653 O O . HIS A 1 333 ? 9.646 -12.564 -15.696 1.00 95.38 333 HIS A O 1
ATOM 2659 N N . SER A 1 334 ? 10.380 -11.431 -17.489 1.00 94.50 334 SER A N 1
ATOM 2660 C CA . SER A 1 334 ? 10.329 -12.589 -18.394 1.00 94.50 334 SER A CA 1
ATOM 2661 C C . SER A 1 334 ? 11.205 -13.761 -17.927 1.00 94.50 334 SER A C 1
ATOM 2663 O O . SER A 1 334 ? 10.815 -14.919 -18.075 1.00 94.50 334 SER A O 1
ATOM 2665 N N . ILE A 1 335 ? 12.346 -13.469 -17.290 1.00 95.19 335 ILE A N 1
ATOM 2666 C CA . ILE A 1 335 ? 13.278 -14.472 -16.755 1.00 95.19 335 ILE A CA 1
ATOM 2667 C C . ILE A 1 335 ? 12.713 -15.121 -15.483 1.00 95.19 335 ILE A C 1
ATOM 2669 O O . ILE A 1 335 ? 12.799 -16.338 -15.314 1.00 95.19 335 ILE A O 1
ATOM 2673 N N . PHE A 1 336 ? 12.119 -14.327 -14.586 1.00 94.75 336 PHE A N 1
ATOM 2674 C CA . PHE A 1 336 ? 11.597 -14.810 -13.300 1.00 94.75 336 PHE A CA 1
ATOM 2675 C C . PHE A 1 336 ? 10.152 -15.334 -13.357 1.00 94.75 336 PHE A C 1
ATOM 2677 O O . PHE A 1 336 ? 9.715 -15.995 -12.413 1.00 94.75 336 PHE A O 1
ATOM 2684 N N . SER A 1 337 ? 9.410 -15.080 -14.437 1.00 93.62 337 SER A N 1
ATOM 2685 C CA . SER A 1 337 ? 8.001 -15.476 -14.588 1.00 93.62 337 SER A CA 1
ATOM 2686 C C . SER A 1 337 ? 7.747 -16.979 -14.357 1.00 93.62 337 SER A C 1
ATOM 2688 O O . SER A 1 337 ? 6.881 -17.300 -13.537 1.00 93.62 337 SER A O 1
ATOM 2690 N N . PRO A 1 338 ? 8.535 -17.922 -14.924 1.00 93.88 338 PRO A N 1
ATOM 2691 C CA . PRO A 1 338 ? 8.345 -19.349 -14.650 1.00 93.88 338 PRO A CA 1
ATOM 2692 C C . PRO A 1 338 ? 8.497 -19.701 -13.165 1.00 93.88 338 PRO A C 1
ATOM 2694 O O . PRO A 1 338 ? 7.760 -20.534 -12.643 1.00 93.88 338 PRO A O 1
ATOM 2697 N N . TRP A 1 339 ? 9.424 -19.044 -12.461 1.00 91.69 339 TRP A N 1
ATOM 2698 C CA . TRP A 1 339 ? 9.628 -19.269 -11.031 1.00 91.69 339 TRP A CA 1
ATOM 2699 C C . TRP A 1 339 ? 8.445 -18.753 -10.207 1.00 91.69 339 TRP A C 1
ATOM 2701 O O . TRP A 1 339 ? 7.965 -19.457 -9.320 1.00 91.69 339 TRP A O 1
ATOM 2711 N N . LEU A 1 340 ? 7.916 -17.572 -10.545 1.00 92.94 340 LEU A N 1
ATOM 2712 C CA . LEU A 1 340 ? 6.708 -17.038 -9.911 1.00 92.94 340 LEU A CA 1
ATOM 2713 C C . LEU A 1 340 ? 5.495 -17.947 -10.124 1.00 92.94 340 LEU A C 1
ATOM 2715 O O . LEU A 1 340 ? 4.721 -18.139 -9.189 1.00 92.94 340 LEU A O 1
ATOM 2719 N N . MET A 1 341 ? 5.352 -18.544 -11.311 1.00 93.12 341 MET A N 1
ATOM 2720 C CA . MET A 1 341 ? 4.299 -19.528 -11.568 1.00 93.12 341 MET A CA 1
ATOM 2721 C C . MET A 1 341 ? 4.449 -20.760 -10.673 1.00 93.12 341 MET A C 1
ATOM 2723 O O . MET A 1 341 ? 3.478 -21.165 -10.044 1.00 93.12 341 MET A O 1
ATOM 2727 N N . VAL A 1 342 ? 5.657 -21.324 -10.559 1.00 93.81 342 VAL A N 1
ATOM 2728 C CA . VAL A 1 342 ? 5.907 -22.490 -9.693 1.00 93.81 342 VAL A CA 1
ATOM 2729 C C . VAL A 1 342 ? 5.581 -22.167 -8.236 1.00 93.81 342 VAL A C 1
ATOM 2731 O O . VAL A 1 342 ? 4.828 -22.903 -7.600 1.00 93.81 342 VAL A O 1
ATOM 2734 N N . VAL A 1 343 ? 6.081 -21.046 -7.711 1.00 91.75 343 VAL A N 1
ATOM 2735 C CA . VAL A 1 343 ? 5.791 -20.631 -6.330 1.00 91.75 343 VAL A CA 1
ATOM 2736 C C . VAL A 1 343 ? 4.291 -20.398 -6.132 1.00 91.75 343 VAL A C 1
ATOM 2738 O O . VAL A 1 343 ? 3.732 -20.863 -5.142 1.00 91.75 343 VAL A O 1
ATOM 2741 N N . GLY A 1 344 ? 3.628 -19.756 -7.096 1.00 89.88 344 GLY A N 1
ATOM 2742 C CA . GLY A 1 344 ? 2.186 -19.518 -7.067 1.00 89.88 344 GLY A CA 1
ATOM 2743 C C . GLY A 1 344 ? 1.341 -20.792 -7.127 1.00 89.88 344 GLY A C 1
ATOM 2744 O O . GLY A 1 344 ? 0.254 -20.802 -6.574 1.00 89.88 344 GLY A O 1
ATOM 2745 N N . THR A 1 345 ? 1.824 -21.869 -7.758 1.00 91.38 345 THR A N 1
ATOM 2746 C CA . THR A 1 345 ? 1.119 -23.168 -7.766 1.00 91.38 345 THR A CA 1
ATOM 2747 C C . THR A 1 345 ? 1.283 -23.973 -6.481 1.00 91.38 345 THR A C 1
ATOM 2749 O O . THR A 1 345 ? 0.459 -24.838 -6.197 1.00 91.38 345 THR A O 1
ATOM 2752 N N . ILE A 1 346 ? 2.362 -23.740 -5.731 1.00 91.06 346 ILE A N 1
ATOM 2753 C CA . ILE A 1 346 ? 2.650 -24.453 -4.477 1.00 91.06 346 ILE A CA 1
ATOM 2754 C C . ILE A 1 346 ? 1.874 -23.843 -3.301 1.00 91.06 346 ILE A C 1
ATOM 2756 O O . ILE A 1 346 ? 1.565 -24.546 -2.338 1.00 91.06 346 ILE A O 1
ATOM 2760 N N . GLN A 1 347 ? 1.619 -22.539 -3.370 1.00 83.06 347 GLN A N 1
ATOM 2761 C CA . GLN A 1 347 ? 0.934 -21.738 -2.360 1.00 83.06 347 GLN A CA 1
ATOM 2762 C C . GLN A 1 347 ? -0.586 -21.851 -2.466 1.00 83.06 347 GLN A C 1
ATOM 2764 O O . GLN A 1 347 ? -1.224 -21.885 -1.388 1.00 83.06 347 GLN A O 1
#

Foldseek 3Di:
DFKDKDFDLPDQQDCQLQVQQPQNQKDWDQDPSHPVRIGIDRPCRVSHPQPCRSCVRDPVSRIDIDDDDDDDDDPDPLVCLVVPDPPDLVVLLVSLLVVLVVVLVVLVVCCVPVNDQVDQDWPPWDWDQDDPVQSDIPTFTDGPLLSVLLNLLSVLLSVLSVVCVVDDPPSSLLSSLSRQLSCLLNQLSGDQFLVSNLVSLVSNLVSLLVQQCPVWADCSVVLSVLSSCLLVVLSVLSVVLQQLLQPPPDPRGDRGLVVLLPDDDDLVSLLSSLVSLCSNLCLQLVQPPNNVSPVSSLVTGDVSSNSCSVRGSNVSSVSSCCSPNCRNRPVSCVVCVVVVVVSVVVD

pLDDT: mean 84.56, std 13.26, range [33.75, 97.0]